Protein AF-A0A7V6B6T1-F1 (afdb_monomer)

Structure (mmCIF, N/CA/C/O backbone):
data_AF-A0A7V6B6T1-F1
#
_entry.id   AF-A0A7V6B6T1-F1
#
loop_
_atom_site.group_PDB
_atom_site.id
_atom_site.type_symbol
_atom_site.label_atom_id
_atom_site.label_alt_id
_atom_site.label_comp_id
_atom_site.label_asym_id
_atom_site.label_entity_id
_atom_site.label_seq_id
_atom_site.pdbx_PDB_ins_code
_atom_site.Cartn_x
_atom_site.Cartn_y
_atom_site.Cartn_z
_atom_site.occupancy
_atom_site.B_iso_or_equiv
_atom_site.auth_seq_id
_atom_site.auth_comp_id
_atom_site.auth_asym_id
_atom_site.auth_atom_id
_atom_site.pdbx_PDB_model_num
ATOM 1 N N . MET A 1 1 ? 20.341 -18.141 47.177 1.00 40.41 1 MET A N 1
ATOM 2 C CA . MET A 1 1 ? 20.328 -19.589 46.879 1.00 40.41 1 MET A CA 1
ATOM 3 C C . MET A 1 1 ? 20.295 -19.760 45.371 1.00 40.41 1 MET A C 1
ATOM 5 O O . MET A 1 1 ? 19.336 -19.346 44.741 1.00 40.41 1 MET A O 1
ATOM 9 N N . ARG A 1 2 ? 21.401 -20.246 44.800 1.00 36.94 2 ARG A N 1
ATOM 10 C CA . ARG A 1 2 ? 21.551 -20.579 43.378 1.00 36.94 2 ARG A CA 1
ATOM 11 C C . ARG A 1 2 ? 20.957 -21.963 43.136 1.00 36.94 2 ARG A C 1
ATOM 13 O O . ARG A 1 2 ? 21.298 -22.868 43.887 1.00 36.94 2 ARG A O 1
ATOM 20 N N . LEU A 1 3 ? 20.197 -22.139 42.060 1.00 38.44 3 LEU A N 1
ATOM 21 C CA . LEU A 1 3 ? 20.053 -23.432 41.391 1.00 38.44 3 LEU A CA 1
ATOM 22 C C . LEU A 1 3 ? 19.873 -23.190 39.891 1.00 38.44 3 LEU A C 1
ATOM 24 O O . LEU A 1 3 ? 18.810 -22.823 39.405 1.00 38.44 3 LEU A O 1
ATOM 28 N N . SER A 1 4 ? 21.001 -23.344 39.203 1.00 31.19 4 SER A N 1
ATOM 29 C CA . SER A 1 4 ? 21.141 -23.488 37.761 1.00 31.19 4 SER A CA 1
ATOM 30 C C . SER A 1 4 ? 20.677 -24.889 37.356 1.00 31.19 4 SER A C 1
ATOM 32 O O . SER A 1 4 ? 21.040 -25.865 38.018 1.00 31.19 4 SER A O 1
ATOM 34 N N . ARG A 1 5 ? 19.915 -25.003 36.264 1.00 45.47 5 ARG A N 1
ATOM 35 C CA . ARG A 1 5 ? 19.783 -26.249 35.502 1.00 45.47 5 ARG A CA 1
ATOM 36 C C . ARG A 1 5 ? 19.977 -25.966 34.019 1.00 45.47 5 ARG A C 1
ATOM 38 O O . ARG A 1 5 ? 19.075 -25.542 33.309 1.00 45.47 5 ARG A O 1
ATOM 45 N N . THR A 1 6 ? 21.209 -26.219 33.611 1.00 39.53 6 THR A N 1
ATOM 46 C CA . THR A 1 6 ? 21.694 -26.451 32.257 1.00 39.53 6 THR A CA 1
ATOM 47 C C . THR A 1 6 ? 20.977 -27.659 31.645 1.00 39.53 6 THR A C 1
ATOM 49 O O . THR A 1 6 ? 20.946 -28.722 32.262 1.00 39.53 6 THR A O 1
ATOM 52 N N . LEU A 1 7 ? 20.457 -27.528 30.425 1.00 41.94 7 LEU A N 1
ATOM 53 C CA . LEU A 1 7 ? 20.094 -28.661 29.571 1.00 41.94 7 LEU A CA 1
ATOM 54 C C . LEU A 1 7 ? 20.803 -28.482 28.227 1.00 41.94 7 LEU A C 1
ATOM 56 O O . LEU A 1 7 ? 20.433 -27.641 27.413 1.00 41.94 7 LEU A O 1
ATOM 60 N N . LEU A 1 8 ? 21.876 -29.258 28.061 1.00 33.22 8 LEU A N 1
ATOM 61 C CA . LEU A 1 8 ? 22.502 -29.561 26.780 1.00 33.22 8 LEU A CA 1
ATOM 62 C C . LEU A 1 8 ? 21.564 -30.484 25.993 1.00 33.22 8 LEU A C 1
ATOM 64 O O . LEU A 1 8 ? 21.202 -31.544 26.500 1.00 33.22 8 LEU A O 1
ATOM 68 N N . PHE A 1 9 ? 21.284 -30.150 24.736 1.00 35.66 9 PHE A N 1
ATOM 69 C CA . PHE A 1 9 ? 20.974 -31.145 23.713 1.00 35.66 9 PHE A CA 1
ATOM 70 C C . PHE A 1 9 ? 21.987 -30.997 22.584 1.00 35.66 9 PHE A C 1
ATOM 72 O O . PHE A 1 9 ? 22.117 -29.942 21.969 1.00 35.66 9 PHE A O 1
ATOM 79 N N . ALA A 1 10 ? 22.742 -32.070 22.379 1.00 36.09 10 ALA A N 1
ATOM 80 C CA . ALA A 1 10 ? 23.742 -32.219 21.344 1.00 36.09 10 ALA A CA 1
ATOM 81 C C . ALA A 1 10 ? 23.275 -33.282 20.341 1.00 36.09 10 ALA A C 1
ATOM 83 O O . ALA A 1 10 ? 22.732 -34.305 20.747 1.00 36.09 10 ALA A O 1
ATOM 84 N N . ASN A 1 11 ? 23.608 -33.029 19.072 1.00 34.44 11 ASN A N 1
ATOM 85 C CA . ASN A 1 11 ? 23.816 -33.977 17.973 1.00 34.44 11 ASN A CA 1
ATOM 86 C C . ASN A 1 11 ? 22.642 -34.856 17.521 1.00 34.44 11 ASN A C 1
ATOM 88 O O . ASN A 1 11 ? 22.337 -35.836 18.181 1.00 34.44 11 ASN A O 1
ATOM 92 N N . VAL A 1 12 ? 22.184 -34.646 16.278 1.00 37.19 12 VAL A N 1
ATOM 93 C CA . VAL A 1 12 ? 22.316 -35.665 15.216 1.00 37.19 12 VAL A CA 1
ATOM 94 C C . VAL A 1 12 ? 22.545 -34.952 13.878 1.00 37.19 12 VAL A C 1
ATOM 96 O O . VAL A 1 12 ? 21.658 -34.300 13.337 1.00 37.19 12 VAL A O 1
ATOM 99 N N . LEU A 1 13 ? 23.764 -35.085 13.362 1.00 34.19 13 LEU A N 1
ATOM 100 C CA . LEU A 1 13 ? 24.162 -34.758 11.997 1.00 34.19 13 LEU A CA 1
ATOM 101 C C . LEU A 1 13 ? 23.978 -36.037 11.165 1.00 34.19 13 LEU A C 1
ATOM 103 O O . LEU A 1 13 ? 24.596 -37.053 11.484 1.00 34.19 13 LEU A O 1
ATOM 107 N N . VAL A 1 14 ? 23.147 -36.010 10.122 1.00 40.97 14 VAL A N 1
ATOM 108 C CA . VAL A 1 14 ? 23.057 -37.105 9.142 1.00 40.97 14 VAL A CA 1
ATOM 109 C C . VAL A 1 14 ? 23.756 -36.655 7.866 1.00 40.97 14 VAL A C 1
ATOM 111 O O . VAL A 1 14 ? 23.199 -35.924 7.054 1.00 40.97 14 VAL A O 1
ATOM 114 N N . PHE A 1 15 ? 25.002 -37.101 7.712 1.00 32.38 15 PHE A N 1
ATOM 115 C CA . PHE A 1 15 ? 25.666 -37.213 6.419 1.00 32.38 15 PHE A CA 1
ATOM 116 C C . PHE A 1 15 ? 25.203 -38.514 5.758 1.00 32.38 15 PHE A C 1
ATOM 118 O O . PHE A 1 15 ? 25.403 -39.593 6.314 1.00 32.38 15 PHE A O 1
ATOM 125 N N . LEU A 1 16 ? 24.642 -38.420 4.554 1.00 37.88 16 LEU A N 1
ATOM 126 C CA . LEU A 1 16 ? 24.623 -39.526 3.602 1.00 37.88 16 LEU A CA 1
ATOM 127 C C . LEU A 1 16 ? 25.394 -39.085 2.362 1.00 37.88 16 LEU A C 1
ATOM 129 O O . LEU A 1 16 ? 24.917 -38.314 1.537 1.00 37.88 16 LEU A O 1
ATOM 133 N N . SER A 1 17 ? 26.625 -39.574 2.283 1.00 34.16 17 SER A N 1
ATOM 134 C CA . SER A 1 17 ? 27.434 -39.668 1.081 1.00 34.16 17 SER A CA 1
ATOM 135 C C . SER A 1 17 ? 27.112 -40.994 0.385 1.00 34.16 17 SER A C 1
ATOM 137 O O . SER A 1 17 ? 27.319 -42.064 0.955 1.00 34.16 17 SER A O 1
ATOM 139 N N . SER A 1 18 ? 26.645 -40.946 -0.864 1.00 31.88 18 SER A N 1
ATOM 140 C CA . SER A 1 18 ? 26.705 -42.095 -1.774 1.00 31.88 18 SER A CA 1
ATOM 141 C C . SER A 1 18 ? 27.642 -41.775 -2.933 1.00 31.88 18 SER A C 1
ATOM 143 O O . SER A 1 18 ? 27.443 -40.812 -3.671 1.00 31.88 18 SER A O 1
ATOM 145 N N . CYS A 1 19 ? 28.677 -42.602 -3.051 1.00 34.94 19 CYS A N 1
ATOM 146 C CA . CYS A 1 19 ? 29.635 -42.643 -4.145 1.00 34.94 19 CYS A CA 1
ATOM 147 C C . CYS A 1 19 ? 29.015 -43.198 -5.437 1.00 34.94 19 CYS A C 1
ATOM 149 O O . CYS A 1 19 ? 28.265 -44.168 -5.383 1.00 34.94 19 CYS A O 1
ATOM 151 N N . GLY A 1 20 ? 29.512 -42.706 -6.576 1.00 29.53 20 GLY A N 1
ATOM 152 C CA . GLY A 1 20 ? 30.098 -43.589 -7.591 1.00 29.53 20 GLY A CA 1
ATOM 153 C C . GLY A 1 20 ? 29.378 -43.716 -8.937 1.00 29.53 20 GLY A C 1
ATOM 154 O O . GLY A 1 20 ? 28.346 -44.368 -9.024 1.00 29.53 20 GLY A O 1
ATOM 155 N N . GLY A 1 21 ? 30.039 -43.225 -9.997 1.00 32.53 21 GLY A N 1
ATOM 156 C CA . GLY A 1 21 ? 30.028 -43.877 -11.317 1.00 32.53 21 GLY A CA 1
ATOM 157 C C . GLY A 1 21 ? 29.697 -43.006 -12.537 1.00 32.53 21 GLY A C 1
ATOM 158 O O . GLY A 1 21 ? 28.584 -43.077 -13.043 1.00 32.53 21 GLY A O 1
ATOM 159 N N . GLY A 1 22 ? 30.674 -42.256 -13.070 1.00 32.59 22 GLY A N 1
ATOM 160 C CA . GLY A 1 22 ? 30.760 -41.992 -14.526 1.00 32.59 22 GLY A CA 1
ATOM 161 C C . GLY A 1 22 ? 31.270 -43.256 -15.238 1.00 32.59 22 GLY A C 1
ATOM 162 O O . GLY A 1 22 ? 31.820 -44.129 -14.570 1.00 32.59 22 GLY A O 1
ATOM 163 N N . THR A 1 23 ? 31.145 -43.500 -16.543 1.00 36.69 23 THR A N 1
ATOM 164 C CA . THR A 1 23 ? 30.895 -42.741 -17.797 1.00 36.69 23 THR A CA 1
ATOM 165 C C . THR A 1 23 ? 30.686 -43.839 -18.887 1.00 36.69 23 THR A C 1
ATOM 167 O O . THR A 1 23 ? 30.769 -45.019 -18.545 1.00 36.69 23 THR A O 1
ATOM 170 N N . PRO A 1 24 ? 30.619 -43.587 -20.211 1.00 44.00 24 PRO A N 1
ATOM 171 C CA . PRO A 1 24 ? 30.013 -42.520 -21.009 1.00 44.00 24 PRO A CA 1
ATOM 172 C C . PRO A 1 24 ? 29.012 -43.103 -22.045 1.00 44.00 24 PRO A C 1
ATOM 174 O O . PRO A 1 24 ? 29.191 -44.204 -22.557 1.00 44.00 24 PRO A O 1
ATOM 177 N N . GLY A 1 25 ? 27.978 -42.351 -22.420 1.00 34.84 25 GLY A N 1
ATOM 178 C CA . GLY A 1 25 ? 27.032 -42.760 -23.464 1.00 34.84 25 GLY A CA 1
ATOM 179 C C . GLY A 1 25 ? 26.668 -41.573 -24.334 1.00 34.84 25 GLY A C 1
ATOM 180 O O . GLY A 1 25 ? 25.781 -40.802 -23.989 1.00 34.84 25 GLY A O 1
ATOM 181 N N . GLN A 1 26 ? 27.411 -41.406 -25.424 1.00 38.94 26 GLN A N 1
ATOM 182 C CA . GLN A 1 26 ? 27.117 -40.459 -26.489 1.00 38.94 26 GLN A CA 1
ATOM 183 C C . GLN A 1 26 ? 25.723 -40.729 -27.066 1.00 38.94 26 GLN A C 1
ATOM 185 O O . GLN A 1 26 ? 25.445 -41.829 -27.530 1.00 38.94 26 GLN A O 1
ATOM 190 N N . SER A 1 27 ? 24.889 -39.699 -27.127 1.00 36.81 27 SER A N 1
ATOM 191 C CA . SER A 1 27 ? 23.846 -39.586 -28.144 1.00 36.81 27 SER A CA 1
ATOM 192 C C . SER A 1 27 ? 24.164 -38.346 -28.970 1.00 36.81 27 SER A C 1
ATOM 194 O O . SER A 1 27 ? 23.606 -37.269 -28.766 1.00 36.81 27 SER A O 1
ATOM 196 N N . VAL A 1 28 ? 25.151 -38.505 -29.851 1.0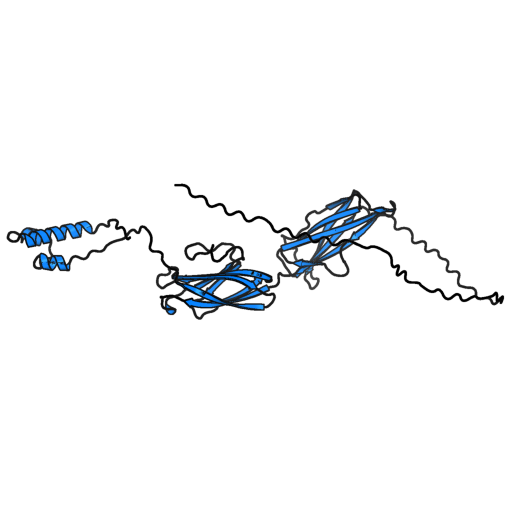0 40.19 28 VAL A N 1
ATOM 197 C CA . VAL A 1 28 ? 25.295 -37.658 -31.033 1.00 40.19 28 VAL A CA 1
ATOM 198 C C . VAL A 1 28 ? 24.116 -38.018 -31.933 1.00 40.19 28 VAL A C 1
ATOM 200 O O . VAL A 1 28 ? 23.898 -39.192 -32.223 1.00 40.19 28 VAL A O 1
ATOM 203 N N . LEU A 1 29 ? 23.322 -37.021 -32.312 1.00 36.84 29 LEU A N 1
ATOM 204 C CA . LEU A 1 29 ? 22.366 -37.143 -33.407 1.00 36.84 29 LEU A CA 1
ATOM 205 C C . LEU A 1 29 ? 23.158 -37.466 -34.677 1.00 36.84 29 LEU A C 1
ATOM 207 O O . LEU A 1 29 ? 23.847 -36.607 -35.222 1.00 36.84 29 LEU A O 1
ATOM 211 N N . ASP A 1 30 ? 23.089 -38.728 -35.086 1.00 33.56 30 ASP A N 1
ATOM 212 C CA . ASP A 1 30 ? 23.651 -39.247 -36.325 1.00 33.56 30 ASP A CA 1
ATOM 213 C C . ASP A 1 30 ? 22.739 -38.809 -37.479 1.00 33.56 30 ASP A C 1
ATOM 215 O O . ASP A 1 30 ? 21.669 -39.376 -37.712 1.00 33.56 30 ASP A O 1
ATOM 219 N N . ILE A 1 31 ? 23.108 -37.714 -38.146 1.00 44.03 31 ILE A N 1
ATOM 220 C CA . ILE A 1 31 ? 22.491 -37.329 -39.414 1.00 44.03 31 ILE A CA 1
ATOM 221 C C . ILE A 1 31 ? 23.136 -38.210 -40.479 1.00 44.03 31 ILE A C 1
ATOM 223 O O . ILE A 1 31 ? 24.228 -37.928 -40.971 1.00 44.03 31 ILE A O 1
ATOM 227 N N . VAL A 1 32 ? 22.433 -39.284 -40.821 1.00 38.78 32 VAL A N 1
ATOM 228 C CA . VAL A 1 32 ? 22.729 -40.127 -41.977 1.00 38.78 32 VAL A CA 1
ATOM 229 C C . VAL A 1 32 ? 22.559 -39.277 -43.237 1.00 38.78 32 VAL A C 1
ATOM 231 O O . VAL A 1 32 ? 21.438 -38.997 -43.661 1.00 38.78 32 VAL A O 1
ATOM 234 N N . TYR A 1 33 ? 23.670 -38.857 -43.837 1.00 41.28 33 TYR A N 1
ATOM 235 C CA . TYR A 1 33 ? 23.674 -38.419 -45.228 1.00 41.28 33 TYR A CA 1
ATOM 236 C C . TYR A 1 33 ? 23.611 -39.669 -46.105 1.00 41.28 33 TYR A C 1
ATOM 238 O O . TYR A 1 33 ? 24.494 -40.524 -46.042 1.00 41.28 33 TYR A O 1
ATOM 246 N N . GLY A 1 34 ? 22.533 -39.793 -46.879 1.00 37.22 34 GLY A N 1
ATOM 247 C CA . GLY A 1 34 ? 22.423 -40.800 -47.927 1.00 37.22 34 GLY A CA 1
ATOM 248 C C . GLY A 1 34 ? 23.520 -40.579 -48.963 1.00 37.22 34 GLY A C 1
ATOM 249 O O . GLY A 1 34 ? 23.631 -39.498 -49.538 1.00 37.22 34 GLY A O 1
ATOM 250 N N . ASP A 1 35 ? 24.343 -41.603 -49.145 1.00 41.00 35 ASP A N 1
ATOM 251 C CA . ASP A 1 35 ? 25.412 -41.664 -50.132 1.00 41.00 35 ASP A CA 1
ATOM 252 C C . ASP A 1 35 ? 24.792 -41.975 -51.504 1.00 41.00 35 ASP A C 1
ATOM 254 O O . ASP A 1 35 ? 24.731 -43.126 -51.937 1.00 41.00 35 ASP A O 1
ATOM 258 N N . ASP A 1 36 ? 24.254 -40.947 -52.166 1.00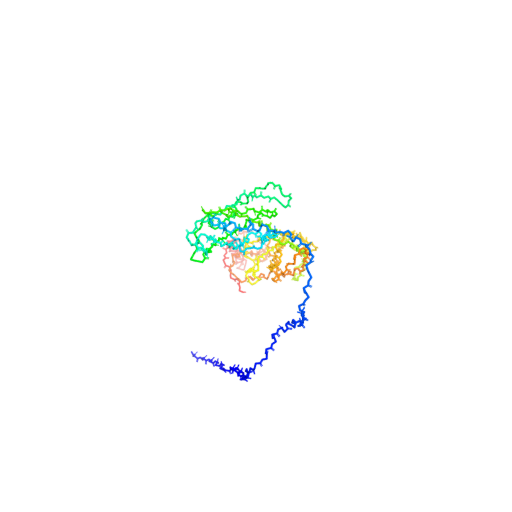 40.97 36 ASP A N 1
ATOM 259 C CA . ASP A 1 36 ? 23.839 -41.041 -53.566 1.00 40.97 36 ASP A CA 1
ATOM 260 C C . ASP A 1 36 ? 25.054 -40.785 -54.461 1.00 40.97 36 ASP A C 1
ATOM 262 O O . ASP A 1 36 ? 25.367 -39.670 -54.886 1.00 40.97 36 ASP A O 1
ATOM 266 N N . SER A 1 37 ? 25.749 -41.879 -54.757 1.00 39.28 37 SER A N 1
ATOM 267 C CA . SER A 1 37 ? 26.773 -41.961 -55.786 1.00 39.28 37 SER A CA 1
ATOM 268 C C . SER A 1 37 ? 26.180 -41.643 -57.169 1.00 39.28 37 SER A C 1
ATOM 270 O O . SER A 1 37 ? 25.591 -42.512 -57.816 1.00 39.28 37 SER A O 1
ATOM 272 N N . MET A 1 38 ? 26.369 -40.419 -57.667 1.00 42.16 38 MET A N 1
ATOM 273 C CA . MET A 1 38 ? 26.200 -40.110 -59.091 1.00 42.16 38 MET A CA 1
ATOM 274 C C . MET A 1 38 ? 27.529 -40.301 -59.828 1.00 42.16 38 MET A C 1
ATOM 276 O O . MET A 1 38 ? 28.488 -39.554 -59.641 1.00 42.16 38 MET A O 1
ATOM 280 N N . GLY A 1 39 ? 27.574 -41.329 -60.678 1.00 41.00 39 GLY A N 1
ATOM 281 C CA . GLY A 1 39 ? 28.587 -41.474 -61.724 1.00 41.00 39 GLY A CA 1
ATOM 282 C C . GLY A 1 39 ? 28.464 -40.382 -62.802 1.00 41.00 39 GLY A C 1
ATOM 283 O O . GLY A 1 39 ? 27.456 -39.677 -62.861 1.00 41.00 39 GLY A O 1
ATOM 284 N N . PRO A 1 40 ? 29.485 -40.216 -63.661 1.00 45.62 40 PRO A N 1
ATOM 285 C CA . PRO A 1 40 ? 29.620 -39.041 -64.510 1.00 45.62 40 PRO A CA 1
ATOM 286 C C . PRO A 1 40 ? 28.696 -39.142 -65.727 1.00 45.62 40 PRO A C 1
ATOM 288 O O . PRO A 1 40 ? 28.977 -39.882 -66.668 1.00 45.62 40 PRO A O 1
ATOM 291 N N . ALA A 1 41 ? 27.610 -38.372 -65.722 1.00 43.56 41 ALA A N 1
ATOM 292 C CA . ALA A 1 41 ? 26.833 -38.084 -66.919 1.00 43.56 41 ALA A CA 1
ATOM 293 C C . ALA A 1 41 ? 27.257 -36.711 -67.451 1.00 43.56 41 ALA A C 1
ATOM 295 O O . ALA A 1 41 ? 26.889 -35.663 -66.927 1.00 43.56 41 ALA A O 1
ATOM 296 N N . THR A 1 42 ? 28.099 -36.738 -68.478 1.00 49.22 42 THR A N 1
ATOM 297 C CA . THR A 1 42 ? 28.272 -35.630 -69.409 1.00 49.22 42 THR A CA 1
ATOM 298 C C . THR A 1 42 ? 26.984 -35.472 -70.202 1.00 49.22 42 THR A C 1
ATOM 300 O O . THR A 1 42 ? 26.685 -36.357 -70.995 1.00 49.22 42 THR A O 1
ATOM 303 N N . ASP A 1 43 ? 26.280 -34.357 -70.040 1.00 41.94 43 ASP A N 1
ATOM 304 C CA . ASP A 1 43 ? 25.477 -33.797 -71.121 1.00 41.94 43 ASP A CA 1
ATOM 305 C C . ASP A 1 43 ? 25.484 -32.269 -71.033 1.00 41.94 43 ASP A C 1
ATOM 307 O O . ASP A 1 43 ? 25.108 -31.648 -70.038 1.00 41.94 43 ASP A O 1
ATOM 311 N N . ASN A 1 44 ? 26.034 -31.694 -72.100 1.00 51.50 44 ASN A N 1
ATOM 312 C CA . ASN A 1 44 ? 25.972 -30.290 -72.455 1.00 51.50 44 ASN A CA 1
ATOM 313 C C . ASN A 1 44 ? 24.530 -29.978 -72.839 1.00 51.50 44 ASN A C 1
ATOM 315 O O . ASN A 1 44 ? 24.156 -30.273 -73.965 1.00 51.50 44 ASN A O 1
ATOM 319 N N . ASP A 1 45 ? 23.785 -29.311 -71.968 1.00 40.47 45 ASP A N 1
ATOM 320 C CA . ASP A 1 45 ? 22.641 -28.507 -72.382 1.00 40.47 45 ASP A CA 1
ATOM 321 C C . ASP A 1 45 ? 22.611 -27.227 -71.548 1.00 40.47 45 ASP A C 1
ATOM 323 O O . ASP A 1 45 ? 22.612 -27.238 -70.316 1.00 40.47 45 ASP A O 1
ATOM 327 N N . GLY A 1 46 ? 22.684 -26.101 -72.256 1.00 49.47 46 GLY A N 1
ATOM 328 C CA . GLY A 1 46 ? 22.809 -24.772 -71.685 1.00 49.47 46 GLY A CA 1
ATOM 329 C C . GLY A 1 46 ? 21.608 -24.403 -70.826 1.00 49.47 46 GLY A C 1
ATOM 330 O O . GLY A 1 46 ? 20.551 -24.047 -71.338 1.00 49.47 46 GLY A O 1
ATOM 331 N N . PHE A 1 47 ? 21.821 -24.403 -69.515 1.00 38.34 47 PHE A N 1
ATOM 332 C CA . PHE A 1 47 ? 21.048 -23.607 -68.577 1.00 38.34 47 PHE A CA 1
ATOM 333 C C . PHE A 1 47 ? 22.012 -22.608 -67.943 1.00 38.34 47 PHE A C 1
ATOM 335 O O . PHE A 1 47 ? 22.816 -22.936 -67.070 1.00 38.34 47 PHE A O 1
ATOM 342 N N . GLU A 1 48 ? 21.988 -21.384 -68.462 1.00 39.75 48 GLU A N 1
ATOM 343 C CA . GLU A 1 48 ? 22.673 -20.252 -67.858 1.00 39.75 48 GLU A CA 1
ATOM 344 C C . GLU A 1 48 ? 21.979 -19.976 -66.521 1.00 39.75 48 GLU A C 1
ATOM 346 O O . GLU A 1 48 ? 20.915 -19.361 -66.457 1.00 39.75 48 GLU A O 1
ATOM 351 N N . PHE A 1 49 ? 22.542 -20.518 -65.437 1.00 38.19 49 PHE A N 1
ATOM 352 C CA . PHE A 1 49 ? 22.167 -20.103 -64.094 1.00 38.19 49 PHE A CA 1
ATOM 353 C C . PHE A 1 49 ? 22.322 -18.582 -64.033 1.00 38.19 49 PHE A C 1
ATOM 355 O O . PHE A 1 49 ? 23.384 -18.086 -64.431 1.00 38.19 49 PHE A O 1
ATOM 362 N N . PRO A 1 50 ? 21.324 -17.826 -63.541 1.00 41.16 50 PRO A N 1
ATOM 363 C CA . PRO A 1 50 ? 21.556 -16.427 -63.256 1.00 41.16 50 PRO A CA 1
ATOM 364 C C . PRO A 1 50 ? 22.728 -16.383 -62.279 1.00 41.16 50 PRO A C 1
ATOM 366 O O . PRO A 1 50 ? 22.644 -16.893 -61.159 1.00 41.16 50 PRO A O 1
ATOM 369 N N . ARG A 1 51 ? 23.854 -15.824 -62.728 1.00 38.75 51 ARG A N 1
ATOM 370 C CA . ARG A 1 51 ? 24.890 -15.365 -61.816 1.00 38.75 51 ARG A CA 1
ATOM 371 C C . ARG A 1 51 ? 24.198 -14.333 -60.945 1.00 38.75 51 ARG A C 1
ATOM 373 O O . ARG A 1 51 ? 23.942 -13.218 -61.387 1.00 38.75 51 ARG A O 1
ATOM 380 N N . PHE A 1 52 ? 23.831 -14.733 -59.734 1.00 38.38 52 PHE A N 1
ATOM 381 C CA . PHE A 1 52 ? 23.620 -13.768 -58.680 1.00 38.38 52 PHE A CA 1
ATOM 382 C C . PHE A 1 52 ? 24.970 -13.084 -58.506 1.00 38.38 52 PHE A C 1
ATOM 384 O O . PHE A 1 52 ? 25.903 -13.667 -57.956 1.00 38.38 52 PHE A O 1
ATOM 391 N N . ASP A 1 53 ? 25.085 -11.877 -59.054 1.00 40.53 53 ASP A N 1
ATOM 392 C CA . ASP A 1 53 ? 26.049 -10.897 -58.588 1.00 40.53 53 ASP A CA 1
ATOM 393 C C . ASP A 1 53 ? 25.780 -10.715 -57.089 1.00 40.53 53 ASP A C 1
ATOM 395 O O . ASP A 1 53 ? 24.961 -9.898 -56.676 1.00 40.53 53 ASP A O 1
ATOM 399 N N . THR A 1 54 ? 26.422 -11.522 -56.244 1.00 47.38 54 THR A N 1
ATOM 400 C CA . THR A 1 54 ? 26.515 -11.245 -54.813 1.00 47.38 54 THR A CA 1
ATOM 401 C C . THR A 1 54 ? 27.455 -10.063 -54.643 1.00 47.38 54 THR A C 1
ATOM 403 O O . THR A 1 54 ? 28.635 -10.215 -54.334 1.00 47.38 54 THR A O 1
ATOM 406 N N . ALA A 1 55 ? 26.911 -8.874 -54.874 1.00 50.00 55 ALA A N 1
ATOM 407 C CA . ALA A 1 55 ? 27.429 -7.616 -54.374 1.00 50.00 55 ALA A CA 1
ATOM 408 C C . ALA A 1 55 ? 26.547 -7.138 -53.214 1.00 50.00 55 ALA A C 1
ATOM 410 O O . ALA A 1 55 ? 26.108 -6.001 -53.203 1.00 50.00 55 ALA A O 1
ATOM 411 N N . ASP A 1 56 ? 26.314 -8.009 -52.235 1.00 46.28 56 ASP A N 1
ATOM 412 C CA . ASP A 1 56 ? 25.853 -7.611 -50.905 1.00 46.28 56 ASP A CA 1
ATOM 413 C C . ASP A 1 56 ? 26.825 -8.211 -49.888 1.00 46.28 56 ASP A C 1
ATOM 415 O O . ASP A 1 56 ? 26.505 -9.113 -49.118 1.00 46.28 56 ASP A O 1
ATOM 419 N N . ASN A 1 57 ? 28.066 -7.714 -49.895 1.00 46.22 57 ASN A N 1
ATOM 420 C CA . ASN A 1 57 ? 28.795 -7.655 -48.635 1.00 46.22 57 ASN A CA 1
ATOM 421 C C . ASN A 1 57 ? 27.966 -6.717 -47.750 1.00 46.22 57 ASN A C 1
ATOM 423 O O . ASN A 1 57 ? 27.892 -5.533 -48.097 1.00 46.22 57 ASN A O 1
ATOM 427 N N . PRO A 1 58 ? 27.327 -7.181 -46.656 1.00 52.53 58 PRO A N 1
ATOM 428 C CA . PRO A 1 58 ? 26.726 -6.252 -45.718 1.00 52.53 58 PRO A CA 1
ATOM 429 C C . PRO A 1 58 ? 27.853 -5.327 -45.276 1.00 52.53 58 PRO A C 1
ATOM 431 O O . PRO A 1 58 ? 28.846 -5.779 -44.703 1.00 52.53 58 PRO A O 1
ATOM 434 N N . VAL A 1 59 ? 27.750 -4.046 -45.636 1.00 54.91 59 VAL A N 1
ATOM 435 C CA . VAL A 1 59 ? 28.679 -3.026 -45.156 1.00 54.91 59 VAL A CA 1
ATOM 436 C C . VAL A 1 59 ? 28.702 -3.193 -43.638 1.00 54.91 59 VAL A C 1
ATOM 438 O O . VAL A 1 59 ? 27.628 -3.093 -43.035 1.00 54.91 59 VAL A O 1
ATOM 441 N N . PRO A 1 60 ? 29.854 -3.524 -43.019 1.00 57.91 60 PRO A N 1
ATOM 442 C CA . PRO A 1 60 ? 29.895 -3.711 -41.581 1.00 57.91 60 PRO A CA 1
ATOM 443 C C . PRO A 1 60 ? 29.352 -2.426 -40.958 1.00 57.91 60 PRO A C 1
ATOM 445 O O . PRO A 1 60 ? 29.791 -1.341 -41.361 1.00 57.91 60 PRO A O 1
ATOM 448 N N . PRO A 1 61 ? 28.344 -2.514 -40.072 1.00 62.62 61 PRO A N 1
ATOM 449 C CA . PRO A 1 61 ? 27.746 -1.328 -39.488 1.00 62.62 61 PRO A CA 1
ATOM 450 C C . PRO A 1 61 ? 28.864 -0.489 -38.871 1.00 62.62 61 PRO A C 1
ATOM 452 O O . PRO A 1 61 ? 29.610 -0.955 -38.019 1.00 62.62 61 PRO A O 1
ATOM 455 N N . VAL A 1 62 ? 29.040 0.733 -39.365 1.00 67.12 62 VAL A N 1
ATOM 456 C CA . VAL A 1 62 ? 30.066 1.640 -38.851 1.00 67.12 62 VAL A CA 1
ATOM 457 C C . VAL A 1 62 ? 29.494 2.319 -37.609 1.00 67.12 62 VAL A C 1
ATOM 459 O O . VAL A 1 62 ? 28.427 2.928 -37.682 1.00 67.12 62 VAL A O 1
ATOM 462 N N . GLY A 1 63 ? 30.197 2.222 -36.478 1.00 83.81 63 GLY A N 1
ATOM 463 C CA . GLY A 1 63 ? 29.814 2.843 -35.206 1.00 83.81 63 GLY A CA 1
ATOM 464 C C . GLY A 1 63 ? 29.519 1.826 -34.104 1.00 83.81 63 GLY A C 1
ATOM 465 O O . GLY A 1 63 ? 30.038 0.710 -34.128 1.00 83.81 63 GLY A O 1
ATOM 466 N N . CYS A 1 64 ? 28.689 2.224 -33.137 1.00 90.56 64 CYS A N 1
ATOM 467 C CA . CYS A 1 64 ? 28.260 1.354 -32.047 1.00 90.56 64 CYS A CA 1
ATOM 468 C C . CYS A 1 64 ? 26.743 1.108 -32.061 1.00 90.56 64 CYS A C 1
ATOM 470 O O . CYS A 1 64 ? 25.956 1.958 -32.491 1.00 90.56 64 CYS A O 1
ATOM 472 N N . GLU A 1 65 ? 26.324 -0.050 -31.560 1.00 94.38 65 GLU A N 1
ATOM 473 C CA . GLU A 1 65 ? 24.921 -0.391 -31.329 1.00 94.38 65 GLU A CA 1
ATOM 474 C C . GLU A 1 65 ? 24.661 -0.627 -29.843 1.00 94.38 65 GLU A C 1
ATOM 476 O O . GLU A 1 65 ? 25.413 -1.325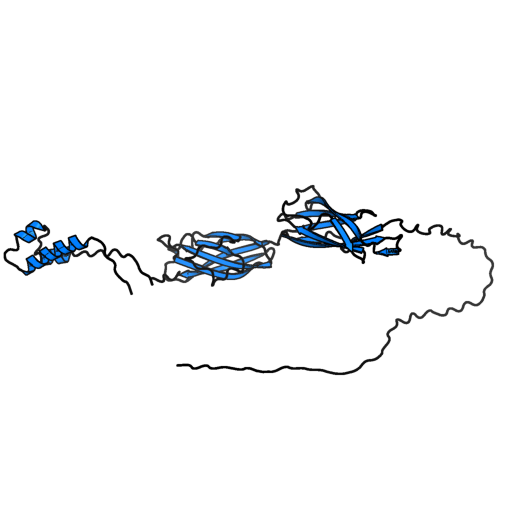 -29.167 1.00 94.38 65 GLU A O 1
ATOM 481 N N . LEU A 1 66 ? 23.561 -0.058 -29.348 1.00 95.75 66 LEU A N 1
ATOM 482 C CA . LEU A 1 66 ? 23.014 -0.373 -28.037 1.00 95.75 66 LEU A CA 1
ATOM 483 C C . LEU A 1 66 ? 21.964 -1.478 -28.176 1.00 95.75 66 LEU A C 1
ATOM 485 O O . LEU A 1 66 ? 21.024 -1.362 -28.960 1.00 95.75 66 LEU A O 1
ATOM 489 N N . ILE A 1 67 ? 22.112 -2.531 -27.385 1.00 95.75 67 ILE A N 1
ATOM 490 C CA . ILE A 1 67 ? 21.221 -3.684 -27.298 1.00 95.75 67 ILE A CA 1
ATOM 491 C C . ILE A 1 67 ? 20.577 -3.657 -25.914 1.00 95.75 67 ILE A C 1
ATOM 493 O O . ILE A 1 67 ? 21.274 -3.676 -24.900 1.00 95.75 67 ILE A O 1
ATOM 497 N N . LEU A 1 68 ? 19.248 -3.606 -25.856 1.00 96.44 68 LEU A N 1
ATOM 498 C CA . LEU A 1 68 ? 18.521 -3.740 -24.595 1.00 96.44 68 LEU A CA 1
ATOM 499 C C . LEU A 1 68 ? 18.544 -5.209 -24.164 1.00 96.44 68 LEU A C 1
ATOM 501 O O . LEU A 1 68 ? 18.265 -6.092 -24.969 1.00 96.44 68 LEU A O 1
ATOM 505 N N . LEU A 1 69 ? 18.865 -5.470 -22.897 1.00 96.44 69 LEU A N 1
ATOM 506 C CA . LEU A 1 69 ? 18.869 -6.824 -22.322 1.00 96.44 69 LEU A CA 1
ATOM 507 C C . LEU A 1 69 ? 17.514 -7.175 -21.692 1.00 96.44 69 LEU A C 1
ATOM 509 O O . LEU A 1 69 ? 17.434 -7.940 -20.736 1.00 96.44 69 LEU A O 1
ATOM 513 N N . HIS A 1 70 ? 16.459 -6.575 -22.234 1.00 93.75 70 HIS A N 1
ATOM 514 C CA . HIS A 1 70 ? 15.066 -6.760 -21.857 1.00 93.75 70 HIS A CA 1
ATOM 515 C C . HIS A 1 70 ? 14.293 -7.239 -23.076 1.00 93.75 70 HIS A C 1
ATOM 517 O O . HIS A 1 70 ? 14.644 -6.894 -24.206 1.00 93.75 70 HIS A O 1
ATOM 523 N N . ASP A 1 71 ? 13.232 -8.005 -22.849 1.00 90.75 71 ASP A N 1
ATOM 524 C CA . ASP A 1 71 ? 12.290 -8.321 -23.915 1.00 90.75 71 ASP A CA 1
ATOM 525 C C . ASP A 1 71 ? 11.532 -7.046 -24.304 1.00 90.75 71 ASP A C 1
ATOM 527 O O . ASP A 1 71 ? 10.816 -6.462 -23.493 1.00 90.75 71 ASP A O 1
ATOM 531 N N . THR A 1 72 ? 11.733 -6.586 -25.537 1.00 90.50 72 THR A N 1
ATOM 532 C CA . THR A 1 72 ? 11.077 -5.395 -26.090 1.00 90.50 72 THR A CA 1
ATOM 533 C C . THR A 1 72 ? 9.850 -5.735 -26.934 1.00 90.50 72 THR A C 1
ATOM 535 O O . THR A 1 72 ? 9.224 -4.827 -27.483 1.00 90.50 72 THR A O 1
ATOM 538 N N . SER A 1 73 ? 9.488 -7.020 -27.054 1.00 90.81 73 SER A N 1
ATOM 539 C CA . SER A 1 73 ? 8.300 -7.454 -27.799 1.00 90.81 73 SER A CA 1
ATOM 540 C C . SER A 1 73 ? 6.993 -7.040 -27.117 1.00 90.81 73 SER A C 1
ATOM 542 O O . SER A 1 73 ? 5.977 -6.854 -27.790 1.00 90.81 73 SER A O 1
ATOM 544 N N . ALA A 1 74 ? 7.031 -6.833 -25.799 1.00 90.50 74 ALA A N 1
ATOM 545 C CA . ALA A 1 74 ? 5.939 -6.306 -24.998 1.00 90.50 74 ALA A CA 1
ATOM 546 C C . ALA A 1 74 ? 6.463 -5.290 -23.968 1.00 90.50 74 ALA A C 1
ATOM 548 O O . ALA A 1 74 ? 7.619 -5.371 -23.551 1.00 90.50 74 ALA A O 1
ATOM 549 N N . PRO A 1 75 ? 5.632 -4.330 -23.527 1.00 92.62 75 PRO A N 1
ATOM 550 C CA . PRO A 1 75 ? 5.993 -3.458 -22.418 1.00 92.62 75 PRO A CA 1
ATOM 551 C C . PRO A 1 75 ? 6.235 -4.247 -21.124 1.00 92.62 75 PRO A C 1
ATOM 553 O O . PRO A 1 75 ? 5.506 -5.190 -20.815 1.00 92.62 75 PRO A O 1
ATOM 556 N N . LEU A 1 76 ? 7.219 -3.823 -20.333 1.00 94.62 76 LEU A N 1
ATOM 557 C CA . LEU A 1 76 ? 7.496 -4.413 -19.025 1.00 94.62 76 LEU A CA 1
ATOM 558 C C . LEU A 1 76 ? 6.433 -3.975 -18.014 1.00 94.62 76 LEU A C 1
ATOM 560 O O . LEU A 1 76 ? 6.100 -2.796 -17.943 1.00 94.62 76 LEU A O 1
ATOM 564 N N . SER A 1 77 ? 5.914 -4.899 -17.209 1.00 92.81 77 SER A N 1
ATOM 565 C CA . SER A 1 77 ? 4.920 -4.581 -16.178 1.00 92.81 77 SER A CA 1
ATOM 566 C C . SER A 1 77 ? 5.595 -4.268 -14.845 1.00 92.81 77 SER A C 1
ATOM 568 O O . SER A 1 77 ? 6.431 -5.038 -14.376 1.00 92.81 77 SER A O 1
ATOM 570 N N . LEU A 1 78 ? 5.180 -3.178 -14.204 1.00 94.06 78 LEU A N 1
ATOM 571 C CA . LEU A 1 78 ? 5.640 -2.750 -12.886 1.00 94.06 78 LEU A CA 1
ATOM 572 C C . LEU A 1 78 ? 4.442 -2.315 -12.032 1.00 94.06 78 LEU A C 1
ATOM 574 O O . LEU A 1 78 ? 3.498 -1.734 -12.551 1.00 94.06 78 LEU A O 1
ATOM 578 N N . GLN A 1 79 ? 4.443 -2.590 -10.730 1.00 90.62 79 GLN A N 1
ATOM 579 C CA . GLN A 1 79 ? 3.388 -2.103 -9.832 1.00 90.62 79 GLN A CA 1
ATOM 580 C C . GLN A 1 79 ? 3.709 -0.692 -9.329 1.00 90.62 79 GLN A C 1
ATOM 582 O O . GLN A 1 79 ? 4.878 -0.316 -9.237 1.00 90.62 79 GLN A O 1
ATOM 587 N N . VAL A 1 80 ? 2.677 0.083 -8.979 1.00 91.31 80 VAL A N 1
ATOM 588 C CA . VAL A 1 80 ? 2.852 1.377 -8.292 1.00 91.31 80 VAL A CA 1
ATOM 589 C C . VAL A 1 80 ? 3.763 1.235 -7.066 1.00 91.31 80 VAL A C 1
ATOM 591 O O . VAL A 1 80 ? 3.659 0.266 -6.315 1.00 91.31 80 VAL A O 1
ATOM 594 N N . GLY A 1 81 ? 4.685 2.182 -6.890 1.00 87.19 81 GLY A N 1
ATOM 595 C CA . GLY A 1 81 ? 5.703 2.178 -5.833 1.00 87.19 81 GLY A CA 1
ATOM 596 C C . GLY A 1 81 ? 6.823 1.140 -5.986 1.00 87.19 81 GLY A C 1
ATOM 597 O O . GLY A 1 81 ? 7.753 1.141 -5.182 1.00 87.19 81 GLY A O 1
ATOM 598 N N . GLY A 1 82 ? 6.753 0.256 -6.986 1.00 90.75 82 GLY A N 1
ATOM 599 C CA . GLY A 1 82 ? 7.803 -0.716 -7.283 1.00 90.75 82 GLY A CA 1
ATOM 600 C C . GLY A 1 82 ? 8.953 -0.125 -8.096 1.00 90.75 82 GLY A C 1
ATOM 601 O O . GLY A 1 82 ? 8.900 1.008 -8.575 1.00 90.75 82 GLY A O 1
ATOM 602 N N . ASP A 1 83 ? 9.986 -0.929 -8.315 1.00 95.88 83 ASP A N 1
ATOM 603 C CA . ASP A 1 83 ? 11.127 -0.571 -9.150 1.00 95.88 83 ASP A CA 1
ATOM 604 C C . ASP A 1 83 ? 11.571 -1.725 -10.063 1.00 95.88 83 ASP A C 1
ATOM 606 O O . ASP A 1 83 ? 11.266 -2.894 -9.821 1.00 95.88 83 ASP A O 1
ATOM 610 N N . ILE A 1 84 ? 12.278 -1.395 -11.145 1.00 96.69 84 ILE A N 1
ATOM 611 C CA . ILE A 1 84 ? 12.818 -2.377 -12.091 1.00 96.69 84 ILE A CA 1
ATOM 612 C C . ILE A 1 84 ? 14.222 -1.991 -12.549 1.00 96.69 84 ILE A C 1
ATOM 614 O O . ILE A 1 84 ? 14.506 -0.832 -12.864 1.00 96.69 84 ILE A O 1
ATOM 618 N N . ALA A 1 85 ? 15.112 -2.983 -12.599 1.00 97.19 85 ALA A N 1
ATOM 619 C CA . ALA A 1 85 ? 16.469 -2.810 -13.091 1.00 97.19 85 ALA A CA 1
ATOM 620 C C . ALA A 1 85 ? 16.495 -2.781 -14.626 1.00 97.19 85 ALA A C 1
ATOM 622 O O . ALA A 1 85 ? 15.940 -3.642 -15.307 1.00 97.19 85 ALA A O 1
ATOM 623 N N . LEU A 1 86 ? 17.174 -1.784 -15.175 1.00 97.44 86 LEU A N 1
ATOM 624 C CA . LEU A 1 86 ? 17.333 -1.532 -16.596 1.00 97.44 86 LEU A CA 1
ATOM 625 C C . LEU A 1 86 ? 18.743 -1.927 -17.025 1.00 97.44 86 LEU A C 1
ATOM 627 O O . LEU A 1 86 ? 19.724 -1.487 -16.430 1.00 97.44 86 LEU A O 1
ATOM 631 N N . HIS A 1 87 ? 18.839 -2.746 -18.069 1.00 96.69 87 HIS A N 1
ATOM 632 C CA . HIS A 1 87 ? 20.091 -3.340 -18.519 1.00 96.69 87 HIS A CA 1
ATOM 633 C C . HIS A 1 87 ? 20.235 -3.147 -20.025 1.00 96.69 87 HIS A C 1
ATOM 635 O O . HIS A 1 87 ? 19.323 -3.469 -20.791 1.00 96.69 87 HIS A O 1
ATOM 641 N N . ALA A 1 88 ? 21.389 -2.645 -20.450 1.00 97.50 88 ALA A N 1
ATOM 642 C CA . ALA A 1 88 ? 21.736 -2.536 -21.858 1.00 97.50 88 ALA A CA 1
ATOM 643 C C . ALA A 1 88 ? 23.211 -2.881 -22.072 1.00 97.50 88 ALA A C 1
ATOM 645 O O . ALA A 1 88 ? 24.030 -2.754 -21.163 1.00 97.50 88 ALA A O 1
ATOM 646 N N . LYS A 1 89 ? 23.541 -3.310 -23.287 1.00 97.62 89 LYS A N 1
ATOM 647 C CA . LYS A 1 89 ? 24.902 -3.592 -23.732 1.00 97.62 89 LYS A CA 1
ATOM 648 C C . LYS A 1 89 ? 25.227 -2.751 -24.954 1.00 97.62 89 LYS A C 1
ATOM 650 O O . LYS A 1 89 ? 24.411 -2.677 -25.866 1.00 97.62 89 LYS A O 1
ATOM 655 N N . VAL A 1 90 ? 26.408 -2.151 -25.003 1.00 97.25 90 VAL A N 1
ATOM 656 C CA . VAL A 1 90 ? 26.901 -1.431 -26.178 1.00 97.25 90 VAL A CA 1
ATOM 657 C C . VAL A 1 90 ? 27.986 -2.258 -26.858 1.00 97.25 90 VAL A C 1
ATOM 659 O O . VAL A 1 90 ? 28.939 -2.706 -26.219 1.00 97.25 90 VAL A O 1
ATOM 662 N N . ILE A 1 91 ? 27.831 -2.468 -28.161 1.00 96.00 91 ILE A N 1
ATOM 663 C CA . ILE A 1 91 ? 28.788 -3.159 -29.025 1.00 96.00 91 ILE A CA 1
ATOM 664 C C . ILE A 1 91 ? 29.395 -2.134 -29.977 1.00 96.00 91 ILE A C 1
ATOM 666 O O . ILE A 1 91 ? 28.663 -1.389 -30.623 1.00 96.00 91 ILE A O 1
ATOM 670 N N . ASP A 1 92 ? 30.719 -2.097 -30.062 1.00 93.62 92 ASP A N 1
ATOM 671 C CA . ASP A 1 92 ? 31.465 -1.320 -31.046 1.00 93.62 92 ASP A CA 1
ATOM 672 C C . ASP A 1 92 ? 31.902 -2.253 -32.179 1.00 93.62 92 ASP A C 1
ATOM 674 O O . ASP A 1 92 ? 32.710 -3.170 -31.993 1.00 93.62 92 ASP A O 1
ATOM 678 N N . PHE A 1 93 ? 31.354 -2.019 -33.369 1.00 89.75 93 PHE A N 1
ATOM 679 C CA . PHE A 1 93 ? 31.652 -2.826 -34.546 1.00 89.75 93 PHE A CA 1
ATOM 680 C C . PHE A 1 93 ? 33.044 -2.547 -35.118 1.00 89.75 93 PHE A C 1
ATOM 682 O O . PHE A 1 93 ? 33.617 -3.432 -35.751 1.00 89.75 93 PHE A O 1
ATOM 689 N N . ALA A 1 94 ? 33.617 -1.363 -34.877 1.00 87.38 94 ALA A N 1
ATOM 690 C CA . ALA A 1 94 ? 34.978 -1.040 -35.300 1.00 87.38 94 ALA A CA 1
ATOM 691 C C . ALA A 1 94 ? 36.019 -1.743 -34.417 1.00 87.38 94 ALA A C 1
ATOM 693 O O . ALA A 1 94 ? 37.024 -2.239 -34.923 1.00 87.38 94 ALA A O 1
ATOM 694 N N . ALA A 1 95 ? 35.756 -1.825 -33.109 1.00 85.25 95 ALA A N 1
ATOM 695 C CA . ALA A 1 95 ? 36.578 -2.586 -32.165 1.00 85.25 95 ALA A CA 1
ATOM 696 C C . ALA A 1 95 ? 36.304 -4.105 -32.206 1.00 85.25 95 ALA A C 1
ATOM 698 O O . ALA A 1 95 ? 37.080 -4.884 -31.653 1.00 85.25 95 ALA A O 1
ATOM 699 N N . GLY A 1 96 ? 35.214 -4.531 -32.855 1.00 86.38 96 GLY A N 1
ATOM 700 C CA . GLY A 1 96 ? 34.831 -5.936 -33.001 1.00 86.38 96 GLY A CA 1
ATOM 701 C C . GLY A 1 96 ? 34.316 -6.579 -31.709 1.00 86.38 96 GLY A C 1
ATOM 702 O O . GLY A 1 96 ? 34.434 -7.794 -31.547 1.00 86.38 96 GLY A O 1
ATOM 703 N N . GLY A 1 97 ? 33.776 -5.794 -30.770 1.00 91.06 97 GLY A N 1
ATOM 704 C CA . GLY A 1 97 ? 33.415 -6.300 -29.446 1.00 91.06 97 GLY A CA 1
ATOM 705 C C . GLY A 1 97 ? 32.657 -5.312 -28.563 1.00 91.06 97 GLY A C 1
ATOM 706 O O . GLY A 1 97 ? 32.051 -4.355 -29.034 1.00 91.06 97 GLY A O 1
ATOM 707 N N . ALA A 1 98 ? 32.652 -5.575 -27.258 1.00 94.94 98 ALA A N 1
ATOM 708 C CA . ALA A 1 98 ? 32.005 -4.714 -26.276 1.00 94.94 98 ALA A CA 1
ATOM 709 C C . ALA A 1 98 ? 32.640 -3.314 -26.226 1.00 94.94 98 ALA A C 1
ATOM 711 O O . ALA A 1 98 ? 33.863 -3.185 -26.184 1.00 94.94 98 ALA A O 1
ATOM 712 N N . ALA A 1 99 ? 31.804 -2.276 -26.191 1.00 95.00 99 ALA A N 1
ATOM 713 C CA . ALA A 1 99 ? 32.250 -0.892 -26.116 1.00 95.00 99 ALA A CA 1
ATOM 714 C C . ALA A 1 99 ? 32.329 -0.443 -24.652 1.00 95.00 99 ALA A C 1
ATOM 716 O O . ALA A 1 99 ? 31.299 -0.200 -24.018 1.00 95.00 99 ALA A O 1
ATOM 717 N N . SER A 1 100 ? 33.539 -0.330 -24.110 1.00 95.81 100 SER A N 1
ATOM 718 C CA . SER A 1 100 ? 33.754 0.124 -22.734 1.00 95.81 100 SER A CA 1
ATOM 719 C C . SER A 1 100 ? 33.799 1.647 -22.615 1.00 95.81 100 SER A C 1
ATOM 721 O O . SER A 1 100 ? 34.159 2.352 -23.560 1.00 95.81 100 SER A O 1
ATOM 723 N N . ASN A 1 101 ? 33.435 2.166 -21.437 1.00 96.25 101 ASN A N 1
ATOM 724 C CA . ASN A 1 101 ? 33.457 3.594 -21.110 1.00 96.25 101 ASN A CA 1
ATOM 725 C C . ASN A 1 101 ? 32.649 4.482 -22.085 1.00 96.25 101 ASN A C 1
ATOM 727 O O . ASN A 1 101 ? 32.979 5.646 -22.325 1.00 96.25 101 ASN A O 1
ATOM 731 N N . VAL A 1 102 ? 31.568 3.943 -22.648 1.00 96.62 102 VAL A N 1
ATOM 732 C CA . VAL A 1 102 ? 30.613 4.681 -23.480 1.00 96.62 102 VAL A CA 1
ATOM 733 C C . VAL A 1 102 ? 29.568 5.321 -22.580 1.00 96.62 102 VAL A C 1
ATOM 735 O O . VAL A 1 102 ? 28.926 4.641 -21.784 1.00 96.62 102 VAL A O 1
ATOM 738 N N . LEU A 1 103 ? 29.365 6.631 -22.727 1.00 97.69 103 LEU A N 1
ATOM 739 C CA . LEU A 1 103 ? 28.297 7.338 -22.028 1.00 97.69 103 LEU A CA 1
ATOM 740 C C . LEU A 1 103 ? 26.940 6.955 -22.627 1.00 97.69 103 LEU A C 1
ATOM 742 O O . LEU A 1 103 ? 26.699 7.171 -23.816 1.00 97.69 103 LEU A O 1
ATOM 746 N N . VAL A 1 104 ? 26.038 6.464 -21.786 1.00 98.12 104 VAL A N 1
ATOM 747 C CA . VAL A 1 104 ? 24.635 6.218 -22.121 1.00 98.12 104 VAL A CA 1
ATOM 748 C C . VAL A 1 104 ? 23.772 7.149 -21.282 1.00 98.12 104 VAL A C 1
ATOM 750 O O . VAL A 1 104 ? 23.864 7.154 -20.056 1.00 98.12 104 VAL A O 1
ATOM 753 N N . LYS A 1 105 ? 22.947 7.959 -21.948 1.00 98.31 105 LYS A N 1
ATOM 754 C CA . LYS A 1 105 ? 21.933 8.802 -21.306 1.00 98.31 105 LYS A CA 1
ATOM 755 C C . LYS A 1 105 ? 20.608 8.054 -21.223 1.00 98.31 105 LYS A C 1
ATOM 757 O O . LYS A 1 105 ? 20.248 7.345 -22.161 1.00 98.31 105 LYS A O 1
ATOM 762 N N . PHE A 1 106 ? 19.890 8.257 -20.129 1.00 98.12 106 PHE A N 1
ATOM 763 C CA . PHE A 1 106 ? 18.582 7.673 -19.871 1.00 98.12 106 PHE A CA 1
ATOM 764 C C . PHE A 1 106 ? 17.577 8.789 -19.639 1.00 98.12 106 PHE A C 1
ATOM 766 O O . PHE A 1 106 ? 17.808 9.679 -18.818 1.00 98.12 106 PHE A O 1
ATOM 773 N N . GLU A 1 107 ? 16.454 8.724 -20.337 1.00 97.75 107 GLU A N 1
ATOM 774 C CA . GLU A 1 107 ? 15.413 9.737 -20.244 1.00 97.75 107 GLU A CA 1
ATOM 775 C C . GLU A 1 107 ? 14.034 9.088 -20.322 1.00 97.75 107 GLU A C 1
ATOM 777 O O . GLU A 1 107 ? 13.828 8.144 -21.081 1.00 97.75 107 GLU A O 1
ATOM 782 N N . VAL A 1 108 ? 13.092 9.601 -19.532 1.00 97.25 108 VAL A N 1
ATOM 783 C CA . VAL A 1 108 ? 11.665 9.328 -19.731 1.00 97.25 108 VAL A CA 1
ATOM 784 C C . VAL A 1 108 ? 11.186 10.324 -20.778 1.00 97.25 108 VAL A C 1
ATOM 786 O O . VAL A 1 108 ? 11.004 11.497 -20.456 1.00 97.25 108 VAL A O 1
ATOM 789 N N . THR A 1 109 ? 11.048 9.874 -22.019 1.00 97.25 109 THR A N 1
ATOM 790 C CA . THR A 1 109 ? 10.735 10.734 -23.170 1.00 97.25 109 THR A CA 1
ATOM 791 C C . THR A 1 109 ? 9.242 10.924 -23.372 1.00 97.25 109 THR A C 1
ATOM 793 O O . THR A 1 109 ? 8.821 11.956 -23.887 1.00 97.25 109 THR A O 1
ATOM 796 N N . GLU A 1 110 ? 8.440 9.961 -22.929 1.00 97.00 110 GLU A N 1
ATOM 797 C CA . GLU A 1 110 ? 6.992 9.983 -23.089 1.00 97.00 110 GLU A CA 1
ATOM 798 C C . GLU A 1 110 ? 6.314 9.321 -21.886 1.00 97.00 110 GLU A C 1
ATOM 800 O O . GLU A 1 110 ? 6.810 8.329 -21.338 1.00 97.00 110 GLU A O 1
ATOM 805 N N . VAL A 1 111 ? 5.165 9.871 -21.487 1.00 97.62 111 VAL A N 1
ATOM 806 C CA . VAL A 1 111 ? 4.255 9.260 -20.517 1.00 97.62 111 VAL A CA 1
ATOM 807 C C . VAL A 1 111 ? 2.849 9.297 -21.099 1.00 97.62 111 VAL A C 1
ATOM 809 O O . VAL A 1 111 ? 2.325 10.370 -21.395 1.00 97.62 111 VAL A O 1
ATOM 812 N N . THR A 1 112 ? 2.243 8.126 -21.260 1.00 97.50 112 THR A N 1
ATOM 813 C CA . THR A 1 112 ? 0.880 7.973 -21.782 1.00 97.50 112 THR A CA 1
ATOM 814 C C . THR A 1 112 ? -0.006 7.193 -20.817 1.00 97.50 112 THR A C 1
ATOM 816 O O . THR A 1 112 ? 0.489 6.555 -19.889 1.00 97.50 112 THR A O 1
ATOM 819 N N . ASP A 1 113 ? -1.321 7.260 -20.995 1.00 94.88 113 ASP A N 1
ATOM 820 C CA . ASP A 1 113 ? -2.262 6.334 -20.364 1.00 94.88 113 ASP A CA 1
ATOM 821 C C . ASP A 1 113 ? -2.312 4.983 -21.114 1.00 94.88 113 ASP A C 1
ATOM 823 O O . ASP A 1 113 ? -1.672 4.784 -22.149 1.00 94.88 113 ASP A O 1
ATOM 827 N N . LEU A 1 114 ? -3.101 4.028 -20.614 1.00 91.88 114 LEU A N 1
ATOM 828 C CA . LEU A 1 114 ? -3.290 2.722 -21.268 1.00 91.88 114 LEU A CA 1
ATOM 829 C C . LEU A 1 114 ? -3.987 2.808 -22.641 1.00 91.88 114 LEU A C 1
ATOM 831 O O . LEU A 1 114 ? -4.025 1.815 -23.368 1.00 91.88 114 LEU A O 1
ATOM 835 N N . GLN A 1 115 ? -4.565 3.959 -22.985 1.00 93.56 115 GLN A N 1
ATOM 836 C CA . GLN A 1 115 ? -5.200 4.239 -24.271 1.00 93.56 115 GLN A CA 1
ATOM 837 C C . GLN A 1 115 ? -4.251 4.966 -25.243 1.00 93.56 115 GLN A C 1
ATOM 839 O O . GLN A 1 115 ? -4.612 5.151 -26.406 1.00 93.56 115 GLN A O 1
ATOM 844 N N . GLY A 1 116 ? -3.042 5.329 -24.802 1.00 93.00 116 GLY A N 1
ATOM 845 C CA . GLY A 1 116 ? -2.038 6.039 -25.590 1.00 93.00 116 GLY A CA 1
ATOM 846 C C . GLY A 1 116 ? -2.198 7.563 -25.613 1.00 93.00 116 GLY A C 1
ATOM 847 O O . GLY A 1 116 ? -1.558 8.208 -26.438 1.00 93.00 116 GLY A O 1
ATOM 848 N N . ASN A 1 117 ? -3.031 8.156 -24.752 1.00 95.62 117 ASN A N 1
ATOM 849 C CA . ASN A 1 117 ? -3.114 9.614 -24.623 1.00 95.62 117 ASN A CA 1
ATOM 850 C C . ASN A 1 117 ? -1.996 10.127 -23.716 1.00 95.62 117 ASN A C 1
ATOM 852 O O . ASN A 1 117 ? -1.638 9.454 -22.752 1.00 95.62 117 ASN A O 1
ATOM 856 N N . GLU A 1 118 ? -1.480 11.331 -23.976 1.00 95.88 118 GLU A N 1
ATOM 857 C CA . GLU A 1 118 ? -0.501 11.967 -23.090 1.00 95.88 118 GLU A CA 1
ATOM 858 C C . GLU A 1 118 ? -1.040 12.067 -21.658 1.00 95.88 118 GLU A C 1
ATOM 860 O O . GLU A 1 118 ? -2.148 12.554 -21.414 1.00 95.88 118 GLU A O 1
ATOM 865 N N . ALA A 1 119 ? -0.229 11.619 -20.705 1.00 94.38 119 ALA A N 1
ATOM 866 C CA . ALA A 1 119 ? -0.555 11.631 -19.292 1.00 94.38 119 ALA A CA 1
ATOM 867 C C . ALA A 1 119 ? 0.508 12.398 -18.508 1.00 94.38 119 ALA A C 1
ATOM 869 O O . ALA A 1 119 ? 1.686 12.460 -18.868 1.00 94.38 119 ALA A O 1
ATOM 870 N N . GLN A 1 120 ? 0.096 12.991 -17.390 1.00 94.06 120 GLN A N 1
ATOM 871 C CA . GLN A 1 120 ? 1.034 13.673 -16.516 1.00 94.06 120 GLN A CA 1
ATOM 872 C C . GLN A 1 120 ? 1.933 12.648 -15.815 1.00 94.06 120 GLN A C 1
ATOM 874 O O . GLN A 1 120 ? 1.453 11.743 -15.132 1.00 94.06 120 GLN A O 1
ATOM 879 N N . LYS A 1 121 ? 3.250 12.832 -15.943 1.00 92.81 121 LYS A N 1
ATOM 880 C CA . LYS A 1 121 ? 4.242 12.056 -15.197 1.00 92.81 121 LYS A CA 1
ATOM 881 C C . LYS A 1 121 ? 4.004 12.176 -13.687 1.00 92.81 121 LYS A C 1
ATOM 883 O O . LYS A 1 121 ? 3.930 13.284 -13.156 1.00 92.81 121 LYS A O 1
ATOM 888 N N . ASP A 1 122 ? 3.988 11.040 -12.992 1.00 92.81 122 ASP A N 1
ATOM 889 C CA . ASP A 1 122 ? 3.946 11.010 -11.530 1.00 92.81 122 ASP A CA 1
ATOM 890 C C . ASP A 1 122 ? 5.217 11.656 -10.924 1.00 92.81 122 ASP A C 1
ATOM 892 O O . ASP A 1 122 ? 6.331 11.270 -11.303 1.00 92.81 122 ASP A O 1
ATOM 896 N N . PRO A 1 123 ? 5.095 12.614 -9.983 1.00 92.75 123 PRO A N 1
ATOM 897 C CA . PRO A 1 123 ? 6.236 13.330 -9.405 1.00 92.75 123 PRO A CA 1
ATOM 898 C C . PRO A 1 123 ? 7.187 12.439 -8.593 1.00 92.75 123 PRO A C 1
ATOM 900 O O . PRO A 1 123 ? 8.349 12.797 -8.417 1.00 92.75 123 PRO A O 1
ATOM 903 N N . SER A 1 124 ? 6.714 11.292 -8.108 1.00 92.62 124 SER A N 1
ATOM 904 C CA . SER A 1 124 ? 7.504 10.293 -7.387 1.00 92.62 124 SER A CA 1
ATOM 905 C C . SER A 1 124 ? 8.158 9.264 -8.317 1.00 92.62 124 SER A C 1
ATOM 907 O O . SER A 1 124 ? 8.945 8.450 -7.845 1.00 92.62 124 SER A O 1
ATOM 909 N N . SER A 1 125 ? 7.874 9.300 -9.625 1.00 95.94 125 SER A N 1
ATOM 910 C CA . SER A 1 125 ? 8.493 8.404 -10.611 1.00 95.94 125 SER A CA 1
ATOM 911 C C . SER A 1 125 ? 9.797 8.961 -11.187 1.00 95.94 125 SER A C 1
ATOM 913 O O . SER A 1 125 ? 9.924 10.156 -11.487 1.00 95.94 125 SER A O 1
ATOM 915 N N . GLY A 1 126 ? 10.777 8.092 -11.429 1.00 96.56 126 GLY A N 1
ATOM 916 C CA . GLY A 1 126 ? 12.070 8.538 -11.936 1.00 96.56 126 GLY A CA 1
ATOM 917 C C . GLY A 1 126 ? 13.071 7.432 -12.222 1.00 96.56 126 GLY A C 1
ATOM 918 O O . GLY A 1 126 ? 12.864 6.268 -11.900 1.00 96.56 126 GLY A O 1
ATOM 919 N N . LEU A 1 127 ? 14.171 7.834 -12.850 1.00 97.69 127 LEU A N 1
ATOM 920 C CA . LEU A 1 127 ? 15.351 7.001 -13.055 1.00 97.69 127 LEU A CA 1
ATOM 921 C C . LEU A 1 127 ? 16.348 7.261 -11.923 1.00 97.69 127 LEU A C 1
ATOM 923 O O . LEU A 1 127 ? 16.471 8.399 -11.471 1.00 97.69 127 LEU A O 1
ATOM 927 N N . GLU A 1 128 ? 17.078 6.231 -11.503 1.00 97.81 128 GLU A N 1
ATOM 928 C CA . GLU A 1 128 ? 18.147 6.334 -10.503 1.00 97.81 128 GLU A CA 1
ATOM 929 C C . GLU A 1 128 ? 19.247 7.302 -10.950 1.00 97.81 128 GLU A C 1
ATOM 931 O O . GLU A 1 128 ? 19.728 8.115 -10.163 1.00 97.81 128 GLU A O 1
ATOM 936 N N . SER A 1 129 ? 19.604 7.255 -12.235 1.00 97.06 129 SER A N 1
ATOM 937 C CA . SER A 1 129 ? 20.523 8.207 -12.856 1.00 97.06 129 SER A CA 1
ATOM 938 C C . SER A 1 129 ? 20.034 8.644 -14.237 1.00 97.06 129 SER A C 1
ATOM 940 O O . SER A 1 129 ? 19.338 7.909 -14.934 1.00 97.06 129 SER A O 1
ATOM 942 N N . GLN A 1 130 ? 20.439 9.837 -14.671 1.00 97.31 130 GLN A N 1
ATOM 943 C CA . GLN A 1 130 ? 20.185 10.341 -16.029 1.00 97.31 130 GLN A CA 1
ATOM 944 C C . GLN A 1 130 ? 21.265 9.912 -17.030 1.00 97.31 130 GLN A C 1
ATOM 946 O O . GLN A 1 130 ? 21.072 10.020 -18.240 1.00 97.31 130 GLN A O 1
ATOM 951 N N . ALA A 1 131 ? 22.414 9.430 -16.550 1.00 97.50 131 ALA A N 1
ATOM 952 C CA . ALA A 1 131 ? 23.464 8.884 -17.400 1.00 97.50 131 ALA A CA 1
ATOM 953 C C . ALA A 1 131 ? 24.396 7.941 -16.629 1.00 97.50 131 ALA A C 1
ATOM 955 O O . ALA A 1 131 ? 24.579 8.079 -15.419 1.00 97.50 131 ALA A O 1
ATOM 956 N N . ALA A 1 132 ? 25.017 7.007 -17.340 1.00 97.88 132 ALA A N 1
ATOM 957 C CA . ALA A 1 132 ? 26.060 6.134 -16.811 1.00 97.88 132 ALA A CA 1
ATOM 958 C C . ALA A 1 132 ? 27.040 5.743 -17.924 1.00 97.88 132 ALA A C 1
ATOM 960 O O . ALA A 1 132 ? 26.717 5.846 -19.108 1.00 97.88 132 ALA A O 1
ATOM 961 N N . TYR A 1 133 ? 28.238 5.313 -17.539 1.00 98.06 133 TYR A N 1
ATOM 962 C CA . TYR A 1 133 ? 29.236 4.780 -18.465 1.00 98.06 133 TYR A CA 1
ATOM 963 C C . TYR A 1 133 ? 29.153 3.256 -18.505 1.00 98.06 133 TYR A C 1
ATOM 965 O O . TYR A 1 133 ? 28.892 2.632 -17.475 1.00 98.06 133 TYR A O 1
ATOM 973 N N . THR A 1 134 ? 29.388 2.666 -19.676 1.00 97.94 134 THR A N 1
ATOM 974 C CA . THR A 1 134 ? 29.508 1.212 -19.805 1.00 97.94 134 THR A CA 1
ATOM 975 C C . THR A 1 134 ? 30.780 0.685 -19.139 1.00 97.94 134 THR A C 1
ATOM 977 O O . THR A 1 134 ? 31.820 1.352 -19.137 1.00 97.94 134 THR A O 1
ATOM 980 N N . ASP A 1 135 ? 30.715 -0.526 -18.592 1.00 97.31 135 ASP A N 1
ATOM 981 C CA . ASP A 1 135 ? 31.865 -1.226 -18.016 1.00 97.31 135 ASP A CA 1
ATOM 982 C C . ASP A 1 135 ? 32.774 -1.872 -19.086 1.00 97.31 135 ASP A C 1
ATOM 984 O O . ASP A 1 135 ? 32.619 -1.653 -20.289 1.00 97.31 135 ASP A O 1
ATOM 988 N N . ASN A 1 136 ? 33.748 -2.683 -18.658 1.00 96.69 136 ASN A N 1
ATOM 989 C CA . ASN A 1 136 ? 34.670 -3.380 -19.565 1.00 96.69 136 ASN A CA 1
ATOM 990 C C . ASN A 1 136 ? 33.984 -4.424 -20.464 1.00 96.69 136 ASN A C 1
ATOM 992 O O . ASN A 1 136 ? 34.547 -4.802 -21.489 1.00 96.69 136 ASN A O 1
ATOM 996 N N . GLU A 1 137 ? 32.788 -4.886 -20.099 1.00 96.81 137 GLU A N 1
ATOM 997 C CA . GLU A 1 137 ? 31.969 -5.807 -20.889 1.00 96.81 137 GLU A CA 1
ATOM 998 C C . GLU A 1 137 ? 30.949 -5.066 -21.764 1.00 96.81 137 GLU A C 1
ATOM 1000 O O . GLU A 1 137 ? 30.154 -5.696 -22.469 1.00 96.81 137 GLU A O 1
ATOM 1005 N N . GLY A 1 138 ? 30.992 -3.731 -21.769 1.00 96.69 138 GLY A N 1
ATOM 1006 C CA . GLY A 1 138 ? 30.074 -2.878 -22.508 1.00 96.69 138 GLY A CA 1
ATOM 1007 C C . GLY A 1 138 ? 28.680 -2.824 -21.890 1.00 96.69 138 GLY A C 1
ATOM 1008 O O . GLY A 1 138 ? 27.743 -2.409 -22.567 1.00 96.69 138 GLY A O 1
ATOM 1009 N N . LEU A 1 139 ? 28.515 -3.255 -20.639 1.00 97.81 139 LEU A N 1
ATOM 1010 C CA . LEU A 1 139 ? 27.236 -3.264 -19.940 1.00 97.81 139 LEU A CA 1
ATOM 1011 C C . LEU A 1 139 ? 26.992 -1.933 -19.242 1.00 97.81 139 LEU A C 1
ATOM 1013 O O . LEU A 1 139 ? 27.905 -1.315 -18.698 1.00 97.81 139 LEU A O 1
ATOM 1017 N N . VAL A 1 140 ? 25.735 -1.501 -19.236 1.00 97.94 140 VAL A N 1
ATOM 1018 C CA . VAL A 1 140 ? 25.274 -0.357 -18.458 1.00 97.94 140 VAL A CA 1
ATOM 1019 C C . VAL A 1 140 ? 23.997 -0.714 -17.708 1.00 97.94 140 VAL A C 1
ATOM 1021 O O . VAL A 1 140 ? 23.134 -1.446 -18.204 1.00 97.94 140 VAL A O 1
ATOM 1024 N N . HIS A 1 141 ? 23.892 -0.168 -16.501 1.00 97.44 141 HIS A N 1
ATOM 1025 C CA . HIS A 1 141 ? 22.806 -0.416 -15.567 1.00 97.44 141 HIS A CA 1
ATOM 1026 C C . HIS A 1 141 ? 22.130 0.891 -15.172 1.00 97.44 141 HIS A C 1
ATOM 1028 O O . HIS A 1 141 ? 22.780 1.930 -15.051 1.00 97.44 141 HIS A O 1
ATOM 1034 N N . ASN A 1 142 ? 20.826 0.822 -14.949 1.00 97.75 142 ASN A N 1
ATOM 1035 C CA . ASN A 1 142 ? 20.046 1.867 -14.302 1.00 97.75 142 ASN A CA 1
ATOM 1036 C C . ASN A 1 142 ? 18.869 1.210 -13.569 1.00 97.75 142 ASN A C 1
ATOM 1038 O O . ASN A 1 142 ? 18.652 0.003 -13.689 1.00 97.75 142 ASN A O 1
ATOM 1042 N N . ARG A 1 143 ? 18.082 1.986 -12.840 1.00 98.06 143 ARG A N 1
ATOM 1043 C CA . ARG A 1 143 ? 16.858 1.524 -12.194 1.00 98.06 143 ARG A CA 1
ATOM 1044 C C . ARG A 1 143 ? 15.763 2.550 -12.410 1.00 98.06 143 ARG A C 1
ATOM 1046 O O . ARG A 1 143 ? 16.008 3.751 -12.330 1.00 98.06 143 ARG A O 1
ATOM 1053 N N . PHE A 1 144 ? 14.566 2.076 -12.716 1.00 98.12 144 PHE A N 1
ATOM 1054 C CA . PHE A 1 144 ? 13.375 2.907 -12.806 1.00 98.12 144 PHE A CA 1
ATOM 1055 C C . PHE A 1 144 ? 12.490 2.655 -11.589 1.00 98.12 144 PHE A C 1
ATOM 1057 O O . PHE A 1 144 ? 12.230 1.502 -11.260 1.00 98.12 144 PHE A O 1
ATOM 1064 N N . TYR A 1 145 ? 12.024 3.729 -10.957 1.00 97.44 145 TYR A N 1
ATOM 1065 C CA . TYR A 1 145 ? 11.097 3.711 -9.830 1.00 97.44 145 TYR A CA 1
ATOM 1066 C C . TYR A 1 145 ? 9.724 4.190 -10.306 1.00 97.44 145 TYR A C 1
ATOM 1068 O O . TYR A 1 145 ? 9.594 5.304 -10.829 1.00 97.44 145 TYR A O 1
ATOM 1076 N N . ALA A 1 146 ? 8.702 3.358 -10.122 1.00 95.38 146 ALA A N 1
ATOM 1077 C CA . ALA A 1 146 ? 7.318 3.740 -10.351 1.00 95.38 146 ALA A CA 1
ATOM 1078 C C . ALA A 1 146 ? 6.835 4.672 -9.234 1.00 95.38 146 ALA A C 1
ATOM 1080 O O . ALA A 1 146 ? 7.141 4.482 -8.059 1.00 95.38 146 ALA A O 1
ATOM 1081 N N . GLY A 1 147 ? 6.048 5.677 -9.614 1.00 92.31 147 GLY A N 1
ATOM 1082 C CA . GLY A 1 147 ? 5.351 6.532 -8.660 1.00 92.31 147 GLY A CA 1
ATOM 1083 C C . GLY A 1 147 ? 4.114 5.849 -8.071 1.00 92.31 147 GLY A C 1
ATOM 1084 O O . GLY A 1 147 ? 3.949 4.632 -8.158 1.00 92.31 147 GLY A O 1
ATOM 1085 N N . ASN A 1 148 ? 3.211 6.646 -7.505 1.00 88.69 148 ASN A N 1
ATOM 1086 C CA . ASN A 1 148 ? 1.987 6.151 -6.866 1.00 88.69 148 ASN A CA 1
ATOM 1087 C C . ASN A 1 148 ? 0.782 6.103 -7.825 1.00 88.69 148 ASN A C 1
ATOM 1089 O O . ASN A 1 148 ? -0.276 5.582 -7.474 1.00 88.69 148 ASN A O 1
ATOM 1093 N N . THR A 1 149 ? 0.930 6.647 -9.033 1.00 90.81 149 THR A N 1
ATOM 1094 C CA . THR A 1 149 ? -0.112 6.703 -10.059 1.00 90.81 149 THR A CA 1
ATOM 1095 C C . THR A 1 149 ? -0.058 5.462 -10.944 1.00 90.81 149 THR A C 1
ATOM 1097 O O . THR A 1 149 ? 0.973 5.136 -11.530 1.00 90.81 149 THR A O 1
ATOM 1100 N N . SER A 1 150 ? -1.192 4.772 -11.047 1.00 92.50 150 SER A N 1
ATOM 1101 C CA . SER A 1 150 ? -1.361 3.594 -11.904 1.00 92.50 150 SER A CA 1
ATOM 1102 C C . SER A 1 150 ? -1.919 3.950 -13.281 1.00 92.50 150 SER A C 1
ATOM 1104 O O . SER A 1 150 ? -2.405 5.058 -13.495 1.00 92.50 150 SER A O 1
ATOM 1106 N N . GLY A 1 151 ? -1.872 2.993 -14.211 1.00 92.12 151 GLY A N 1
ATOM 1107 C CA . GLY A 1 151 ? -2.412 3.153 -15.562 1.00 92.12 151 GLY A CA 1
ATOM 1108 C C . GLY A 1 151 ? -1.539 4.019 -16.469 1.00 92.12 151 GLY A C 1
ATOM 1109 O O . GLY A 1 151 ? -2.024 4.500 -17.487 1.00 92.12 151 GLY A O 1
ATOM 1110 N N . LEU A 1 152 ? -0.272 4.218 -16.096 1.00 96.25 152 LEU A N 1
ATOM 1111 C CA . LEU A 1 152 ? 0.700 4.989 -16.862 1.00 96.25 152 LEU A CA 1
ATOM 1112 C C . LEU A 1 152 ? 1.616 4.062 -17.658 1.00 96.25 152 LEU A C 1
ATOM 1114 O O . LEU A 1 152 ? 2.036 3.015 -17.168 1.00 96.25 152 LEU A O 1
ATOM 1118 N N . VAL A 1 153 ? 1.973 4.481 -18.863 1.00 97.44 153 VAL A N 1
ATOM 1119 C CA . VAL A 1 153 ? 2.961 3.839 -19.723 1.00 97.44 153 VAL A CA 1
ATOM 1120 C C . VAL A 1 153 ? 4.112 4.812 -19.929 1.00 97.44 153 VAL A C 1
ATOM 1122 O O . VAL A 1 153 ? 3.938 5.897 -20.474 1.00 97.44 153 VAL A O 1
ATOM 1125 N N . TYR A 1 154 ? 5.295 4.422 -19.473 1.00 97.88 154 TYR A N 1
ATOM 1126 C CA . TYR A 1 154 ? 6.524 5.195 -19.579 1.00 97.88 154 TYR A CA 1
ATOM 1127 C C . TYR A 1 154 ? 7.346 4.687 -20.758 1.00 97.88 154 TYR A C 1
ATOM 1129 O O . TYR A 1 154 ? 7.703 3.507 -20.789 1.00 97.88 154 TYR A O 1
ATOM 1137 N N . THR A 1 155 ? 7.700 5.571 -21.688 1.00 97.94 155 THR A N 1
ATOM 1138 C CA . THR A 1 155 ? 8.714 5.290 -22.711 1.00 97.94 155 THR A CA 1
ATOM 1139 C C . THR A 1 155 ? 10.058 5.804 -22.205 1.00 97.94 155 THR A C 1
ATOM 1141 O O . THR A 1 155 ? 10.237 6.999 -21.960 1.00 97.94 155 THR A O 1
ATOM 1144 N N . ILE A 1 156 ? 11.005 4.887 -22.009 1.00 97.81 156 ILE A N 1
ATOM 1145 C CA . ILE A 1 156 ? 12.366 5.188 -21.567 1.00 97.81 156 ILE A CA 1
ATOM 1146 C C . ILE A 1 156 ? 13.303 5.061 -22.757 1.00 97.81 156 ILE A C 1
ATOM 1148 O O . ILE A 1 156 ? 13.426 3.985 -23.346 1.00 97.81 156 ILE A O 1
ATOM 1152 N N . THR A 1 157 ? 14.004 6.142 -23.076 1.00 98.19 157 THR A N 1
ATOM 1153 C CA . THR A 1 157 ? 14.962 6.191 -24.177 1.00 98.19 157 THR A CA 1
ATOM 1154 C C . THR A 1 157 ? 16.391 6.095 -23.649 1.00 98.19 157 THR A C 1
ATOM 1156 O O . THR A 1 157 ? 16.817 6.855 -22.778 1.00 98.19 157 THR A O 1
ATOM 1159 N N . PHE A 1 158 ? 17.145 5.160 -24.218 1.00 98.12 158 PHE A N 1
ATOM 1160 C CA . PHE A 1 158 ? 18.556 4.909 -23.957 1.00 98.12 158 PHE A CA 1
ATOM 1161 C C . PHE A 1 158 ? 19.355 5.481 -25.120 1.00 98.12 158 PHE A C 1
ATOM 1163 O O . PHE A 1 158 ? 19.250 4.973 -26.233 1.00 98.12 158 PHE A O 1
ATOM 1170 N N . THR A 1 159 ? 20.157 6.517 -24.879 1.00 97.69 159 THR A N 1
ATOM 1171 C CA . THR A 1 159 ? 20.933 7.199 -25.926 1.00 97.69 159 THR A CA 1
ATOM 1172 C C . THR A 1 159 ? 22.432 7.009 -25.691 1.00 97.69 159 THR A C 1
ATOM 1174 O O . THR A 1 159 ? 22.987 7.675 -24.810 1.00 97.69 159 THR A O 1
ATOM 1177 N N . PRO A 1 160 ? 23.113 6.124 -26.443 1.00 96.88 160 PRO A N 1
ATOM 1178 C CA . PRO A 1 160 ? 24.567 6.000 -26.379 1.00 96.88 160 PRO A CA 1
ATOM 1179 C C . PRO A 1 160 ? 25.241 7.179 -27.098 1.00 96.88 160 PRO A C 1
ATOM 1181 O O . PRO A 1 160 ? 24.713 7.705 -28.076 1.00 96.88 160 PRO A O 1
ATOM 1184 N N . SER A 1 161 ? 26.442 7.574 -26.674 1.00 95.31 161 SER A N 1
ATOM 1185 C CA . SER A 1 161 ? 27.193 8.666 -27.318 1.00 95.31 161 SER A CA 1
ATOM 1186 C C . SER A 1 161 ? 27.682 8.354 -28.740 1.00 95.31 161 SER A C 1
ATOM 1188 O O . SER A 1 161 ? 28.053 9.273 -29.466 1.00 95.31 161 SER A O 1
ATOM 1190 N N . CYS A 1 162 ? 27.697 7.080 -29.139 1.00 89.50 162 CYS A N 1
ATOM 1191 C CA . CYS A 1 162 ? 28.296 6.597 -30.388 1.00 89.50 162 CYS A CA 1
ATOM 1192 C C . CYS A 1 162 ? 27.303 5.904 -31.345 1.00 89.50 162 CYS A C 1
ATOM 1194 O O . CYS A 1 162 ? 27.732 5.322 -32.344 1.00 89.50 162 CYS A O 1
ATOM 1196 N N . GLY A 1 163 ? 25.998 5.918 -31.045 1.00 89.12 163 GLY A N 1
ATOM 1197 C CA . GLY A 1 163 ? 25.012 5.077 -31.731 1.00 89.12 163 GLY A CA 1
ATOM 1198 C C . GLY A 1 163 ? 23.592 5.640 -31.721 1.00 89.12 163 GLY A C 1
ATOM 1199 O O . GLY A 1 163 ? 23.353 6.780 -31.328 1.00 89.12 163 GLY A O 1
ATOM 1200 N N . ARG A 1 164 ? 22.633 4.831 -32.183 1.00 93.44 164 ARG A N 1
ATOM 1201 C CA . ARG A 1 164 ? 21.210 5.208 -32.208 1.00 93.44 164 ARG A CA 1
ATOM 1202 C C . ARG A 1 164 ? 20.535 4.926 -30.865 1.00 93.44 164 ARG A C 1
ATOM 1204 O O . ARG A 1 164 ? 20.898 3.945 -30.212 1.00 93.44 164 ARG A O 1
ATOM 1211 N N . PRO A 1 165 ? 19.536 5.736 -30.476 1.00 95.88 165 PRO A N 1
ATOM 1212 C CA . PRO A 1 165 ? 18.772 5.468 -29.275 1.00 95.88 165 PRO A CA 1
ATOM 1213 C C . PRO A 1 165 ? 17.916 4.203 -29.417 1.00 95.88 165 PRO A C 1
ATOM 1215 O O . PRO A 1 165 ? 17.517 3.826 -30.523 1.00 95.88 165 PRO A O 1
ATOM 1218 N N . LYS A 1 166 ? 17.620 3.559 -28.288 1.00 96.88 166 LYS A N 1
ATOM 1219 C CA . LYS A 1 166 ? 16.621 2.484 -28.183 1.00 96.88 166 LYS A CA 1
ATOM 1220 C C . LYS A 1 166 ? 15.598 2.849 -27.121 1.00 96.88 166 LYS A C 1
ATOM 1222 O O . LYS A 1 166 ? 15.926 3.531 -26.153 1.00 96.88 166 LYS A O 1
ATOM 1227 N N . GLU A 1 167 ? 14.380 2.369 -27.301 1.00 96.81 167 GLU A N 1
ATOM 1228 C CA . GLU A 1 167 ? 13.262 2.653 -26.408 1.00 96.81 167 GLU A CA 1
ATOM 1229 C C . GLU A 1 167 ? 12.793 1.385 -25.709 1.00 96.81 167 GLU A C 1
ATOM 1231 O O . GLU A 1 167 ? 12.800 0.296 -26.286 1.00 96.81 167 GLU A O 1
ATOM 1236 N N . LEU A 1 168 ? 12.367 1.551 -24.464 1.00 96.94 168 LEU A N 1
ATOM 1237 C CA . LEU A 1 168 ? 11.764 0.517 -23.644 1.00 96.94 168 LEU A CA 1
ATOM 1238 C C . LEU A 1 168 ? 10.482 1.071 -23.036 1.00 96.94 168 LEU A C 1
ATOM 1240 O O . LEU A 1 168 ? 10.492 2.159 -22.463 1.00 96.94 168 LEU A O 1
ATOM 1244 N N . LYS A 1 169 ? 9.390 0.317 -23.140 1.00 97.56 169 LYS A N 1
ATOM 1245 C CA . LYS A 1 169 ? 8.106 0.704 -22.554 1.00 97.56 169 LYS A CA 1
ATOM 1246 C C . LYS A 1 169 ? 7.893 -0.014 -21.230 1.00 97.56 169 LYS A C 1
ATOM 1248 O O . LYS A 1 169 ? 8.105 -1.222 -21.150 1.00 97.56 169 LYS A O 1
ATOM 1253 N N . ILE A 1 170 ? 7.448 0.722 -20.218 1.00 97.19 170 ILE A N 1
ATOM 1254 C CA . ILE A 1 170 ? 7.093 0.194 -18.899 1.00 97.19 170 ILE A CA 1
ATOM 1255 C C . ILE A 1 170 ? 5.658 0.596 -18.586 1.00 97.19 170 ILE A C 1
ATOM 1257 O O . ILE A 1 170 ? 5.339 1.780 -18.583 1.00 97.19 170 ILE A O 1
ATOM 1261 N N . ILE A 1 171 ? 4.798 -0.375 -18.301 1.00 96.56 171 ILE A N 1
ATOM 1262 C CA . ILE A 1 171 ? 3.426 -0.150 -17.849 1.00 96.56 171 ILE A CA 1
ATOM 1263 C C . ILE A 1 171 ? 3.405 -0.224 -16.326 1.00 96.56 171 ILE A C 1
ATOM 1265 O O . ILE A 1 171 ? 3.773 -1.245 -15.744 1.00 96.56 171 ILE A O 1
ATOM 1269 N N . VAL A 1 172 ? 2.931 0.841 -15.687 1.00 95.50 172 VAL A N 1
ATOM 1270 C CA . VAL A 1 172 ? 2.678 0.888 -14.249 1.00 95.50 172 VAL A CA 1
ATOM 1271 C C . VAL A 1 172 ? 1.234 0.477 -13.983 1.00 95.50 172 VAL A C 1
ATOM 1273 O O . VAL A 1 172 ? 0.289 1.218 -14.254 1.00 95.50 172 VAL A O 1
ATOM 1276 N N . THR A 1 173 ? 1.048 -0.722 -13.447 1.00 90.75 173 THR A N 1
ATOM 1277 C CA . THR A 1 173 ? -0.261 -1.277 -13.102 1.00 90.75 173 THR A CA 1
ATOM 1278 C C . THR A 1 173 ? -0.638 -0.937 -11.667 1.00 90.75 173 THR A C 1
ATOM 1280 O O . THR A 1 173 ? 0.223 -0.817 -10.792 1.00 90.75 173 THR A O 1
ATOM 1283 N N . ALA A 1 174 ? -1.940 -0.822 -11.405 1.00 83.81 174 ALA A N 1
ATOM 1284 C CA . ALA A 1 174 ? -2.440 -0.676 -10.045 1.00 83.81 174 ALA A CA 1
ATOM 1285 C C . ALA A 1 174 ? -2.022 -1.879 -9.189 1.00 83.81 174 ALA A C 1
ATOM 1287 O O . ALA A 1 174 ? -1.927 -3.005 -9.687 1.00 83.81 174 ALA A O 1
ATOM 1288 N N . LEU A 1 175 ? -1.799 -1.642 -7.896 1.00 81.81 175 LEU A N 1
ATOM 1289 C CA . LEU A 1 175 ? -1.803 -2.735 -6.931 1.00 81.81 175 LEU A CA 1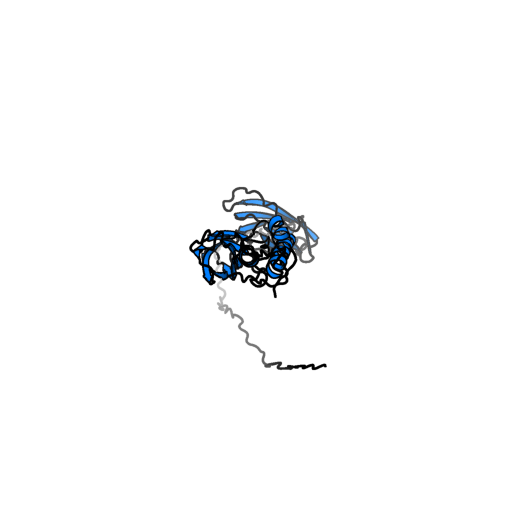
ATOM 1290 C C . LEU A 1 175 ? -3.185 -3.399 -7.000 1.00 81.81 175 LEU A C 1
ATOM 1292 O O . LEU A 1 175 ? -4.187 -2.679 -6.978 1.00 81.81 175 LEU A O 1
ATOM 1296 N N . PRO A 1 176 ? -3.262 -4.737 -7.106 1.00 85.44 176 PRO A N 1
ATOM 1297 C CA . PRO A 1 176 ? -4.546 -5.415 -7.085 1.00 85.44 176 PRO A CA 1
ATOM 1298 C C . PRO A 1 176 ? -5.290 -5.027 -5.810 1.00 85.44 176 PRO A C 1
ATOM 1300 O O . PRO A 1 176 ? -4.702 -4.968 -4.731 1.00 85.44 176 PRO A O 1
ATOM 1303 N N . CYS A 1 177 ? -6.578 -4.750 -5.941 1.00 87.62 177 CYS A N 1
ATOM 1304 C CA . CYS A 1 177 ? -7.414 -4.307 -4.840 1.00 87.62 177 CYS A CA 1
ATOM 1305 C C . CYS A 1 177 ? -8.208 -5.486 -4.279 1.00 87.62 177 CYS A C 1
ATOM 1307 O O . CYS A 1 177 ? -8.755 -6.292 -5.024 1.00 87.62 177 CYS A O 1
ATOM 1309 N N . GLY A 1 178 ? -8.284 -5.583 -2.958 1.00 92.44 178 GLY A N 1
ATOM 1310 C CA . GLY A 1 178 ? -9.205 -6.451 -2.239 1.00 92.44 178 GLY A CA 1
ATOM 1311 C C . GLY A 1 178 ? -10.286 -5.621 -1.554 1.00 92.44 178 GLY A C 1
ATOM 1312 O O . GLY A 1 178 ? -10.142 -4.410 -1.364 1.00 92.44 178 GLY A O 1
ATOM 1313 N N . CYS A 1 179 ? -11.368 -6.281 -1.155 1.00 94.81 179 CYS A N 1
ATOM 1314 C CA . CYS A 1 179 ? -12.373 -5.695 -0.271 1.00 94.81 179 CYS A CA 1
ATOM 1315 C C . CYS A 1 179 ? -12.479 -6.491 1.028 1.00 94.81 179 CYS A C 1
ATOM 1317 O O . CYS A 1 179 ? -12.223 -7.696 1.075 1.00 94.81 179 CYS A O 1
ATOM 1319 N N . LEU A 1 180 ? -12.881 -5.808 2.091 1.00 97.31 180 LEU A N 1
ATOM 1320 C CA . LEU A 1 180 ? -13.106 -6.397 3.401 1.00 97.31 180 LEU A CA 1
ATOM 1321 C C . LEU A 1 180 ? -14.479 -5.957 3.904 1.00 97.31 180 LEU A C 1
ATOM 1323 O O . LEU A 1 180 ? -14.705 -4.772 4.139 1.00 97.31 180 LEU A O 1
ATOM 1327 N N . ASN A 1 181 ? -15.385 -6.912 4.086 1.00 97.44 181 ASN A N 1
ATOM 1328 C CA . ASN A 1 181 ? -16.654 -6.687 4.765 1.00 97.44 181 ASN A CA 1
ATOM 1329 C C . ASN A 1 181 ? -16.491 -7.129 6.217 1.00 97.44 181 ASN A C 1
ATOM 1331 O O . ASN A 1 181 ? -16.259 -8.307 6.488 1.00 97.44 181 ASN A O 1
ATOM 1335 N N . VAL A 1 182 ? -16.617 -6.198 7.155 1.00 97.44 182 VAL A N 1
ATOM 1336 C CA . VAL A 1 182 ? -16.529 -6.497 8.582 1.00 97.44 182 VAL A CA 1
ATOM 1337 C C . VAL A 1 182 ? -17.928 -6.507 9.176 1.00 97.44 182 VAL A C 1
ATOM 1339 O O . VAL A 1 182 ? -18.653 -5.513 9.140 1.00 97.44 182 VAL A O 1
ATOM 1342 N N . SER A 1 183 ? -18.280 -7.654 9.738 1.00 96.62 183 SER A N 1
ATOM 1343 C CA . SER A 1 183 ? -19.412 -7.857 10.635 1.00 96.62 183 SER A CA 1
ATOM 1344 C C . SER A 1 183 ? -18.892 -8.047 12.053 1.00 96.62 183 SER A C 1
ATOM 1346 O O . SER A 1 183 ? -17.735 -8.420 12.253 1.00 96.62 183 SER A O 1
ATOM 1348 N N . LEU A 1 184 ? -19.735 -7.782 13.042 1.00 96.00 184 LEU A N 1
ATOM 1349 C CA . LEU A 1 184 ? -19.341 -7.829 14.440 1.00 96.00 184 LEU A CA 1
ATOM 1350 C C . LEU A 1 184 ? -20.021 -8.994 15.151 1.00 96.00 184 LEU A C 1
ATOM 1352 O O . LEU A 1 184 ? -21.175 -9.335 14.892 1.00 96.00 184 LEU A O 1
ATOM 1356 N N . ARG A 1 185 ? -19.297 -9.594 16.088 1.00 94.75 185 ARG A N 1
ATOM 1357 C CA . ARG A 1 185 ? -19.838 -10.493 17.105 1.00 94.75 185 ARG A CA 1
ATOM 1358 C C . ARG A 1 185 ? -19.408 -9.969 18.457 1.00 94.75 185 ARG A C 1
ATOM 1360 O O . ARG A 1 185 ? -18.314 -9.435 18.576 1.00 94.75 185 ARG A O 1
ATOM 1367 N N . TYR A 1 186 ? -20.257 -10.091 19.464 1.00 93.81 186 TYR A N 1
ATOM 1368 C CA . TYR A 1 186 ? -19.943 -9.588 20.794 1.00 93.81 186 TYR A CA 1
ATOM 1369 C C . TYR A 1 186 ? -20.122 -10.672 21.841 1.00 93.81 186 TYR A C 1
ATOM 1371 O O . TYR A 1 186 ? -21.155 -11.339 21.887 1.00 93.81 186 TYR A O 1
ATOM 1379 N N . GLU A 1 187 ? -19.108 -10.810 22.687 1.00 90.44 187 GLU A N 1
ATOM 1380 C CA . GLU A 1 187 ? -19.124 -11.658 23.866 1.00 90.44 187 GLU A CA 1
ATOM 1381 C C . GLU A 1 187 ? -18.709 -10.821 25.076 1.00 90.44 187 GLU A C 1
ATOM 1383 O O . GLU A 1 187 ? -17.573 -10.361 25.205 1.00 90.44 187 GLU A O 1
ATOM 1388 N N . GLY A 1 188 ? -19.660 -10.578 25.971 1.00 87.00 188 GLY A N 1
ATOM 1389 C CA . GLY A 1 188 ? -19.408 -9.809 27.176 1.00 87.00 188 GLY A CA 1
ATOM 1390 C C . GLY A 1 188 ? -20.647 -9.660 28.043 1.00 87.00 188 GLY A C 1
ATOM 1391 O O . GLY A 1 188 ? -21.750 -10.050 27.667 1.00 87.00 188 GLY A O 1
ATOM 1392 N N . ALA A 1 189 ? -20.440 -9.109 29.237 1.00 84.38 189 ALA A N 1
ATOM 1393 C CA . ALA A 1 189 ? -21.486 -8.986 30.249 1.00 84.38 189 ALA A CA 1
ATOM 1394 C C . ALA A 1 189 ? -22.441 -7.802 30.016 1.00 84.38 189 ALA A C 1
ATOM 1396 O O . ALA A 1 189 ? -23.519 -7.766 30.609 1.00 84.38 189 ALA A O 1
ATOM 1397 N N . LEU A 1 190 ? -22.060 -6.817 29.192 1.00 85.12 190 LEU A N 1
ATOM 1398 C CA . LEU A 1 190 ? -22.930 -5.677 28.902 1.00 85.12 190 LEU A CA 1
ATOM 1399 C C . LEU A 1 190 ? -24.027 -6.078 27.907 1.00 85.12 190 LEU A C 1
ATOM 1401 O O . LEU A 1 190 ? -23.789 -6.898 27.025 1.00 85.12 190 LEU A O 1
ATOM 1405 N N . PRO A 1 191 ? -25.228 -5.484 27.984 1.00 87.25 191 PRO A N 1
ATOM 1406 C CA . PRO A 1 191 ? -26.225 -5.666 26.941 1.00 87.25 191 PRO A CA 1
ATOM 1407 C C . PRO A 1 191 ? -25.674 -5.203 25.578 1.00 87.25 191 PRO A C 1
ATOM 1409 O O . PRO A 1 191 ? -25.116 -4.106 25.501 1.00 87.25 191 PRO A O 1
ATOM 1412 N N . PRO A 1 192 ? -25.873 -5.964 24.485 1.00 84.94 192 PRO A N 1
ATOM 1413 C CA . PRO A 1 192 ? -25.447 -5.571 23.138 1.00 84.94 192 PRO A CA 1
ATOM 1414 C C . PRO A 1 192 ? -25.897 -4.157 22.732 1.00 84.94 192 PRO A C 1
ATOM 1416 O O . PRO A 1 192 ? -25.148 -3.403 22.120 1.00 84.94 192 PRO A O 1
ATOM 1419 N N . THR A 1 193 ? -27.105 -3.761 23.139 1.00 86.81 193 THR A N 1
ATOM 1420 C CA . THR A 1 193 ? -27.695 -2.440 22.862 1.00 86.81 193 THR A CA 1
ATOM 1421 C C . THR A 1 193 ? -27.012 -1.284 23.595 1.00 86.81 193 THR A C 1
ATOM 1423 O O . THR A 1 193 ? -27.315 -0.126 23.327 1.00 86.81 193 THR A O 1
ATOM 1426 N N . SER A 1 194 ? -26.135 -1.572 24.558 1.00 88.62 194 SER A N 1
ATOM 1427 C CA . SER A 1 194 ? -25.368 -0.565 25.292 1.00 88.62 194 SER A CA 1
ATOM 1428 C C . SER A 1 194 ? -24.081 -0.161 24.572 1.00 88.62 194 SER A C 1
ATOM 1430 O O . SER A 1 194 ? -23.507 0.874 24.919 1.00 88.62 194 SER A O 1
ATOM 1432 N N . LEU A 1 195 ? -23.630 -0.953 23.593 1.00 89.38 195 LEU A N 1
ATOM 1433 C CA . LEU A 1 195 ? -22.490 -0.604 22.755 1.00 89.38 195 LEU A CA 1
ATOM 1434 C C . LEU A 1 195 ? -22.934 0.318 21.621 1.00 89.38 195 LEU A C 1
ATOM 1436 O O . LEU A 1 195 ? -23.899 0.045 20.913 1.00 89.38 195 LEU A O 1
ATOM 1440 N N . ASN A 1 196 ? -22.206 1.411 21.453 1.00 88.69 196 ASN A N 1
ATOM 1441 C CA . ASN A 1 196 ? -22.406 2.395 20.404 1.00 88.69 196 ASN A CA 1
ATOM 1442 C C . ASN A 1 196 ? -21.049 2.834 19.838 1.00 88.69 196 ASN A C 1
ATOM 1444 O O . ASN A 1 196 ? -19.999 2.598 20.439 1.00 88.69 196 ASN A O 1
ATOM 1448 N N . THR A 1 197 ? -21.076 3.515 18.692 1.00 89.69 197 THR A N 1
ATOM 1449 C CA . THR A 1 197 ? -19.888 4.153 18.096 1.00 89.69 197 THR A CA 1
ATOM 1450 C C . THR A 1 197 ? -18.719 3.172 17.937 1.00 89.69 197 THR A C 1
ATOM 1452 O O . THR A 1 197 ? -17.641 3.367 18.502 1.00 89.69 197 THR A O 1
ATOM 1455 N N . ILE A 1 198 ? -18.945 2.086 17.200 1.00 94.56 198 ILE A N 1
ATOM 1456 C CA . ILE A 1 198 ? -17.947 1.039 17.001 1.00 94.56 198 ILE A CA 1
ATOM 1457 C C . ILE A 1 198 ? -17.036 1.462 15.857 1.00 94.56 198 ILE A C 1
ATOM 1459 O O . ILE A 1 198 ? -17.463 1.536 14.708 1.00 94.56 198 ILE A O 1
ATOM 1463 N N . ARG A 1 199 ? -15.782 1.778 16.167 1.00 96.12 199 ARG A N 1
ATOM 1464 C CA . ARG A 1 199 ? -14.782 2.135 15.161 1.00 96.12 199 ARG A CA 1
ATOM 1465 C C . ARG A 1 199 ? -13.978 0.909 14.794 1.00 96.12 199 ARG A C 1
ATOM 1467 O O . ARG A 1 199 ? -13.475 0.233 15.685 1.00 96.12 199 ARG A O 1
ATOM 1474 N N . VAL A 1 200 ? -13.860 0.653 13.500 1.00 97.12 200 VAL A N 1
ATOM 1475 C CA . VAL A 1 200 ? -13.088 -0.450 12.929 1.00 97.12 200 VAL A CA 1
ATOM 1476 C C . VAL A 1 200 ? -11.934 0.141 12.137 1.00 97.12 200 VAL A C 1
ATOM 1478 O O . VAL A 1 200 ? -12.126 1.100 11.397 1.00 97.12 200 VAL A O 1
ATOM 1481 N N . TYR A 1 201 ? -10.755 -0.438 12.287 1.00 97.38 201 TYR A N 1
ATOM 1482 C CA . TYR A 1 201 ? -9.504 0.004 11.696 1.00 97.38 201 TYR A CA 1
ATOM 1483 C C . TYR A 1 201 ? -8.856 -1.169 10.970 1.00 97.38 201 TYR A C 1
ATOM 1485 O O . TYR A 1 201 ? -8.790 -2.274 11.513 1.00 97.38 201 TYR A O 1
ATOM 1493 N N . VAL A 1 202 ? -8.355 -0.920 9.764 1.00 97.12 202 VAL A N 1
ATOM 1494 C CA . VAL A 1 202 ? -7.525 -1.863 9.011 1.00 97.12 202 VAL A CA 1
ATOM 1495 C C . VAL A 1 202 ? -6.085 -1.382 9.080 1.00 97.12 202 VAL A C 1
ATOM 1497 O O . VAL A 1 202 ? -5.762 -0.275 8.645 1.00 97.12 202 VAL A O 1
ATOM 1500 N N . LEU A 1 203 ? -5.227 -2.214 9.652 1.00 96.75 203 LEU A N 1
ATOM 1501 C CA . LEU A 1 203 ? -3.830 -1.921 9.933 1.00 96.75 203 LEU A CA 1
ATOM 1502 C C . LEU A 1 203 ? -2.922 -2.892 9.165 1.00 96.75 203 LEU A C 1
ATOM 1504 O O . LEU A 1 203 ? -3.310 -4.039 8.919 1.00 96.75 203 LEU A O 1
ATOM 1508 N N . PRO A 1 204 ? -1.705 -2.462 8.804 1.00 95.00 204 PRO A N 1
ATOM 1509 C CA . PRO A 1 204 ? -0.663 -3.356 8.309 1.00 95.00 204 PRO A CA 1
ATOM 1510 C C . PRO A 1 204 ? -0.339 -4.508 9.284 1.00 95.00 204 PRO A C 1
ATOM 1512 O O . PRO A 1 204 ? -0.534 -4.381 10.495 1.00 95.00 204 PRO A O 1
ATOM 1515 N N . SER A 1 205 ? 0.183 -5.626 8.767 1.00 95.00 205 SER A N 1
ATOM 1516 C CA . SER A 1 205 ? 0.451 -6.848 9.550 1.00 95.00 205 SER A CA 1
ATOM 1517 C C . SER A 1 205 ? 1.478 -6.699 10.678 1.00 95.00 205 SER A C 1
ATOM 1519 O O . SER A 1 205 ? 1.528 -7.550 11.562 1.00 95.00 205 SER A O 1
ATOM 1521 N N . GLU A 1 206 ? 2.311 -5.656 10.673 1.00 93.81 206 GLU A N 1
ATOM 1522 C CA . GLU A 1 206 ? 3.257 -5.391 11.763 1.00 93.81 206 GLU A CA 1
ATOM 1523 C C . GLU A 1 206 ? 2.571 -4.986 13.078 1.00 93.81 206 GLU A C 1
ATOM 1525 O O . GLU A 1 206 ? 3.175 -5.097 14.146 1.00 93.81 206 GLU A O 1
ATOM 1530 N N . TYR A 1 207 ? 1.308 -4.550 13.025 1.00 95.06 207 TYR A N 1
ATOM 1531 C CA . TYR A 1 207 ? 0.508 -4.240 14.206 1.00 95.06 207 TYR A CA 1
ATOM 1532 C C . TYR A 1 207 ? -0.307 -5.463 14.607 1.00 95.06 207 TYR A C 1
ATOM 1534 O O . TYR A 1 207 ? -1.441 -5.626 14.172 1.00 95.06 207 TYR A O 1
ATOM 1542 N N . THR A 1 208 ? 0.270 -6.334 15.428 1.00 94.81 208 THR A N 1
ATOM 1543 C CA . THR A 1 208 ? -0.418 -7.536 15.922 1.00 94.81 208 THR A CA 1
ATOM 1544 C C . THR A 1 208 ? -1.402 -7.214 17.045 1.00 94.81 208 THR A C 1
ATOM 1546 O O . THR A 1 208 ? -1.340 -6.149 17.675 1.00 94.81 208 THR A O 1
ATOM 1549 N N . CYS A 1 209 ? -2.289 -8.163 17.346 1.00 94.00 209 CYS A N 1
ATOM 1550 C CA . CYS A 1 209 ? -3.269 -8.001 18.417 1.00 94.00 209 CYS A CA 1
ATOM 1551 C C . CYS A 1 209 ? -2.654 -7.854 19.817 1.00 94.00 209 CYS A C 1
ATOM 1553 O O . CYS A 1 209 ? -3.281 -7.259 20.687 1.00 94.00 209 CYS A O 1
ATOM 1555 N N . ASP A 1 210 ? -1.411 -8.301 20.017 1.00 91.31 210 ASP A N 1
ATOM 1556 C CA . ASP A 1 210 ? -0.667 -8.113 21.271 1.00 91.31 210 ASP A CA 1
ATOM 1557 C C . ASP A 1 210 ? -0.174 -6.670 21.468 1.00 91.31 210 ASP A C 1
ATOM 1559 O O . ASP A 1 210 ? 0.035 -6.206 22.593 1.00 91.31 210 ASP A O 1
ATOM 1563 N N . TYR A 1 211 ? 0.062 -5.946 20.371 1.00 89.25 211 TYR A N 1
ATOM 1564 C CA . TYR A 1 211 ? 0.533 -4.563 20.422 1.00 89.25 211 TYR A CA 1
ATOM 1565 C C . TYR A 1 211 ? -0.619 -3.582 20.675 1.00 89.25 211 TYR A C 1
ATOM 1567 O O . TYR A 1 211 ? -0.468 -2.590 21.408 1.00 89.25 211 TYR A O 1
ATOM 1575 N N . LEU A 1 212 ? -1.764 -3.875 20.059 1.00 92.06 212 LEU A N 1
ATOM 1576 C CA . LEU A 1 212 ? -2.966 -3.057 20.083 1.00 92.06 212 LEU A CA 1
ATOM 1577 C C . LEU A 1 212 ? -3.716 -3.239 21.403 1.00 92.06 212 LEU A C 1
ATOM 1579 O O . LEU A 1 212 ? -3.867 -4.339 21.919 1.00 92.06 212 LEU A O 1
ATOM 1583 N N . ALA A 1 213 ? -4.193 -2.133 21.962 1.00 89.50 213 ALA A N 1
ATOM 1584 C CA . ALA A 1 213 ? -4.972 -2.139 23.190 1.00 89.50 213 ALA A CA 1
ATOM 1585 C C . ALA A 1 213 ? -6.022 -1.025 23.126 1.00 89.50 213 ALA A C 1
ATOM 1587 O O . ALA A 1 213 ? -5.726 0.037 22.570 1.00 89.50 213 ALA A O 1
ATOM 1588 N N . PRO A 1 214 ? -7.224 -1.230 23.689 1.00 87.88 214 PRO A N 1
ATOM 1589 C CA . PRO A 1 214 ? -8.284 -0.228 23.662 1.00 87.88 214 PRO A CA 1
ATOM 1590 C C . PRO A 1 214 ? -7.879 1.093 24.326 1.00 87.88 214 PRO A C 1
ATOM 1592 O O . PRO A 1 214 ? -8.350 2.145 23.911 1.00 87.88 214 PRO A O 1
ATOM 1595 N N . GLU A 1 215 ? -6.993 1.080 25.324 1.00 83.31 215 GLU A N 1
ATOM 1596 C CA . GLU A 1 215 ? -6.559 2.295 26.024 1.00 83.31 215 GLU A CA 1
ATOM 1597 C C . GLU A 1 215 ? -5.484 3.084 25.264 1.00 83.31 215 GLU A C 1
ATOM 1599 O O . GLU A 1 215 ? -5.192 4.231 25.612 1.00 83.31 215 GLU A O 1
ATOM 1604 N N . LYS A 1 216 ? -4.864 2.479 24.244 1.00 87.19 216 LYS A N 1
ATOM 1605 C CA . LYS A 1 216 ? -3.793 3.105 23.467 1.00 87.19 216 LYS A CA 1
ATOM 1606 C C . LYS A 1 216 ? -4.360 3.804 22.229 1.00 87.19 216 LYS A C 1
ATOM 1608 O O . LYS A 1 216 ? -5.326 3.329 21.634 1.00 87.19 216 LYS A O 1
ATOM 1613 N N . PRO A 1 217 ? -3.744 4.915 21.791 1.00 87.94 217 PRO A N 1
ATOM 1614 C CA . PRO A 1 217 ? -4.097 5.517 20.515 1.00 87.94 217 PRO A CA 1
ATOM 1615 C C . PRO A 1 217 ? -3.803 4.543 19.370 1.00 87.94 217 PRO A C 1
ATOM 1617 O O . PRO A 1 217 ? -2.775 3.862 19.363 1.00 87.94 217 PRO A O 1
ATOM 1620 N N . VAL A 1 218 ? -4.706 4.504 18.393 1.00 90.62 218 VAL A N 1
ATOM 1621 C CA . VAL A 1 218 ? -4.526 3.706 17.177 1.00 90.62 218 VAL A CA 1
ATOM 1622 C C . VAL A 1 218 ? -3.374 4.300 16.348 1.00 90.62 218 VAL A C 1
ATOM 1624 O O . VAL A 1 218 ? -3.282 5.529 16.247 1.00 90.62 218 VAL A O 1
ATOM 1627 N N . PRO A 1 219 ? -2.486 3.474 15.763 1.00 90.25 219 PRO A N 1
ATOM 1628 C CA . PRO A 1 219 ? -1.387 3.951 14.925 1.00 90.25 219 PRO A CA 1
ATOM 1629 C C . PRO A 1 219 ? -1.844 4.835 13.756 1.00 90.25 219 PRO A C 1
ATOM 1631 O O . PRO A 1 219 ? -2.862 4.574 13.112 1.00 90.25 219 PRO A O 1
ATOM 1634 N N . SER A 1 220 ? -1.047 5.854 13.418 1.00 86.00 220 SER A N 1
ATOM 1635 C CA . SER A 1 220 ? -1.315 6.748 12.277 1.00 86.00 220 SER A CA 1
ATOM 1636 C C . SER A 1 220 ? -1.151 6.075 10.909 1.00 86.00 220 SER A C 1
ATOM 1638 O O . SER A 1 220 ? -1.555 6.637 9.901 1.00 86.00 220 SER A O 1
ATOM 1640 N N . THR A 1 221 ? -0.574 4.875 10.873 1.00 87.69 221 THR A N 1
ATOM 1641 C CA . THR A 1 221 ? -0.403 3.993 9.704 1.00 87.69 221 THR A CA 1
ATOM 1642 C C . THR A 1 221 ? -1.665 3.190 9.364 1.00 87.69 221 THR A C 1
ATOM 1644 O O . THR A 1 221 ? -1.607 2.222 8.609 1.00 87.69 221 THR A O 1
ATOM 1647 N N . THR A 1 222 ? -2.814 3.574 9.923 1.00 91.12 222 THR A N 1
ATOM 1648 C CA . THR A 1 222 ? -4.116 2.996 9.579 1.00 91.12 222 THR A CA 1
ATOM 1649 C C . THR A 1 222 ? -4.390 3.175 8.085 1.00 91.12 222 THR A C 1
ATOM 1651 O O . THR A 1 222 ? -4.333 4.289 7.571 1.00 91.12 222 THR A O 1
ATOM 1654 N N . LEU A 1 223 ? -4.705 2.077 7.397 1.00 90.00 223 LEU A N 1
ATOM 1655 C CA . LEU A 1 223 ? -4.985 2.070 5.959 1.00 90.00 223 LEU A CA 1
ATOM 1656 C C . LEU A 1 223 ? -6.411 2.529 5.661 1.00 90.00 223 LEU A C 1
ATOM 1658 O O . LEU A 1 223 ? -6.650 3.228 4.681 1.00 90.00 223 LEU A O 1
ATOM 1662 N N . ALA A 1 224 ? -7.354 2.120 6.508 1.00 92.94 224 ALA A N 1
ATOM 1663 C CA . ALA A 1 224 ? -8.751 2.508 6.419 1.00 92.94 224 ALA A CA 1
ATOM 1664 C C . ALA A 1 224 ? -9.409 2.470 7.801 1.00 92.94 224 ALA A C 1
ATOM 1666 O O . ALA A 1 224 ? -9.074 1.619 8.631 1.00 92.94 224 ALA A O 1
ATOM 1667 N N . ASP A 1 225 ? -10.371 3.361 8.029 1.00 95.25 225 ASP A N 1
ATOM 1668 C CA . ASP A 1 225 ? -11.222 3.359 9.214 1.00 95.25 225 ASP A CA 1
ATOM 1669 C C . ASP A 1 225 ? -12.704 3.456 8.843 1.00 95.25 225 ASP A C 1
ATOM 1671 O O . ASP A 1 225 ? -13.087 3.983 7.799 1.00 95.25 225 ASP A O 1
ATOM 1675 N N . GLY A 1 226 ? -13.545 2.857 9.677 1.00 94.25 226 GLY A N 1
ATOM 1676 C CA . GLY A 1 226 ? -14.980 2.763 9.466 1.00 94.25 226 GLY A CA 1
ATOM 1677 C C . GLY A 1 226 ? -15.730 2.907 10.778 1.00 94.25 226 GLY A C 1
ATOM 1678 O O . GLY A 1 226 ? -15.203 2.613 11.855 1.00 94.25 226 GLY A O 1
ATOM 1679 N N . LEU A 1 227 ? -16.976 3.362 10.689 1.00 94.88 227 LEU A N 1
ATOM 1680 C CA . LEU A 1 227 ? -17.865 3.507 11.834 1.00 94.88 227 LEU A CA 1
ATOM 1681 C C . LEU A 1 227 ? -19.083 2.606 11.653 1.00 94.88 227 LEU A C 1
ATOM 1683 O O . LEU A 1 227 ? -19.813 2.731 10.674 1.00 94.88 227 LEU A O 1
ATOM 1687 N N . ILE A 1 228 ? -19.326 1.753 12.639 1.00 93.00 228 ILE A N 1
ATOM 1688 C CA . ILE A 1 228 ? -20.538 0.956 12.764 1.00 93.00 228 ILE A CA 1
ATOM 1689 C C . ILE A 1 228 ? -21.321 1.493 13.968 1.00 93.00 228 ILE A C 1
ATOM 1691 O O . ILE A 1 228 ? -20.782 1.685 15.060 1.00 93.00 228 ILE A O 1
ATOM 1695 N N . THR A 1 229 ? -22.600 1.798 13.767 1.00 87.94 229 THR A N 1
ATOM 1696 C CA . THR A 1 229 ? -23.444 2.441 14.786 1.00 87.94 229 THR A CA 1
ATOM 1697 C C . THR A 1 229 ? -23.905 1.487 15.882 1.00 87.94 229 THR A C 1
ATOM 1699 O O . THR A 1 229 ? -24.104 1.925 17.014 1.00 87.94 229 THR A O 1
ATOM 1702 N N . ASP A 1 230 ? -24.042 0.201 15.560 1.00 85.94 230 ASP A N 1
ATOM 1703 C CA . ASP A 1 230 ? -24.538 -0.855 16.441 1.00 85.94 230 ASP A CA 1
ATOM 1704 C C . ASP A 1 230 ? -23.889 -2.214 16.109 1.00 85.94 230 ASP A C 1
ATOM 1706 O O . ASP A 1 230 ? -23.174 -2.356 15.122 1.00 85.94 230 ASP A O 1
ATOM 1710 N N . LEU A 1 231 ? -24.123 -3.231 16.938 1.00 88.12 231 LEU A N 1
ATOM 1711 C CA . LEU A 1 231 ? -23.508 -4.555 16.772 1.00 88.12 231 LEU A CA 1
ATOM 1712 C C . LEU A 1 231 ? -24.021 -5.380 15.583 1.00 88.12 231 LEU A C 1
ATOM 1714 O O . LEU A 1 231 ? -23.386 -6.370 15.232 1.00 88.12 231 LEU A O 1
ATOM 1718 N N . TYR A 1 232 ? -25.162 -5.022 14.996 1.00 88.50 232 TYR A N 1
ATOM 1719 C CA . TYR A 1 232 ? -25.742 -5.741 13.857 1.00 88.50 232 TYR A CA 1
ATOM 1720 C C . TYR A 1 232 ? -25.359 -5.106 12.519 1.00 88.50 232 TYR A C 1
ATOM 1722 O O . TYR A 1 232 ? -25.573 -5.704 11.463 1.00 88.50 232 TYR A O 1
ATOM 1730 N N . GLY A 1 233 ? -24.792 -3.902 12.561 1.00 89.25 233 GLY A N 1
ATOM 1731 C CA . GLY A 1 233 ? -24.253 -3.222 11.404 1.00 89.25 233 GLY A CA 1
ATOM 1732 C C . GLY A 1 233 ? -23.029 -3.921 10.815 1.00 89.25 233 GLY A C 1
ATOM 1733 O O . GLY A 1 2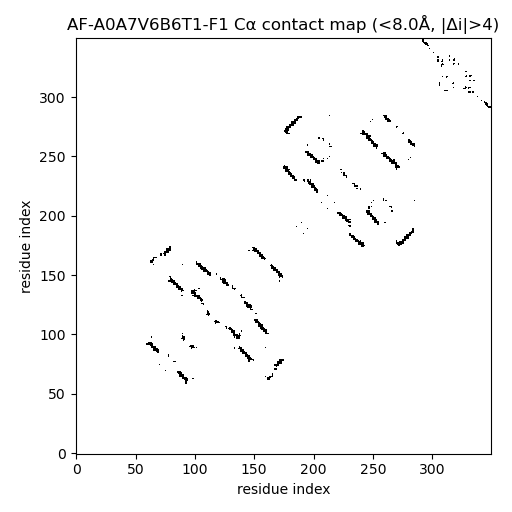33 ? -22.377 -4.774 11.421 1.00 89.25 233 GLY A O 1
ATOM 1734 N N . THR A 1 234 ? -22.706 -3.514 9.595 1.00 94.31 234 THR A N 1
ATOM 1735 C CA . THR A 1 234 ? -21.497 -3.934 8.888 1.00 94.31 234 THR A CA 1
ATOM 1736 C C . THR A 1 234 ? -20.807 -2.706 8.323 1.00 94.31 234 THR A C 1
ATOM 1738 O O . THR A 1 234 ? -21.446 -1.680 8.084 1.00 94.31 234 THR A O 1
ATOM 1741 N N . THR A 1 235 ? -19.500 -2.802 8.113 1.00 96.38 235 THR A N 1
ATOM 1742 C CA . THR A 1 235 ? -18.752 -1.815 7.331 1.00 96.38 235 THR A CA 1
ATOM 1743 C C . THR A 1 235 ? -18.017 -2.525 6.213 1.00 96.38 235 THR A C 1
ATOM 1745 O O . THR A 1 235 ? -17.585 -3.669 6.366 1.00 96.38 235 THR A O 1
ATOM 1748 N N . ARG A 1 236 ? -17.872 -1.839 5.087 1.00 96.50 236 ARG A N 1
ATOM 1749 C CA . ARG A 1 236 ? -17.140 -2.332 3.931 1.00 96.50 236 ARG A CA 1
ATOM 1750 C C . ARG A 1 236 ? -15.967 -1.410 3.660 1.00 96.50 236 ARG A C 1
ATOM 1752 O O . ARG A 1 236 ? -16.130 -0.195 3.617 1.00 96.50 236 ARG A O 1
ATOM 1759 N N . PHE A 1 237 ? -14.809 -2.015 3.463 1.00 96.56 237 PHE A N 1
ATOM 1760 C CA . PHE A 1 237 ? -13.604 -1.348 3.010 1.00 96.56 237 PHE A CA 1
ATOM 1761 C C . PHE A 1 237 ? -13.303 -1.808 1.592 1.00 96.56 237 PHE A C 1
ATOM 1763 O O . PHE A 1 237 ? -13.133 -3.004 1.344 1.00 96.56 237 PHE A O 1
ATOM 1770 N N . ASP A 1 238 ? -13.262 -0.856 0.671 1.00 93.75 238 ASP A N 1
ATOM 1771 C CA . ASP A 1 238 ? -12.936 -1.085 -0.730 1.00 93.75 238 ASP A CA 1
ATOM 1772 C C . ASP A 1 238 ? -11.489 -0.684 -1.016 1.00 93.75 238 ASP A C 1
ATOM 1774 O O . ASP A 1 238 ? -10.924 0.181 -0.348 1.00 93.75 238 ASP A O 1
ATOM 1778 N N . CYS A 1 239 ? -10.900 -1.312 -2.032 1.00 89.06 239 CYS A N 1
ATOM 1779 C CA . CYS A 1 239 ? -9.566 -0.990 -2.533 1.00 89.06 239 CYS A CA 1
ATOM 1780 C C . CYS A 1 239 ? -8.436 -1.028 -1.490 1.00 89.06 239 CYS A C 1
ATOM 1782 O O . CYS A 1 239 ? -7.491 -0.245 -1.570 1.00 89.06 239 CYS A O 1
ATOM 1784 N N . ILE A 1 240 ? -8.477 -1.983 -0.557 1.00 92.38 240 ILE A N 1
ATOM 1785 C CA . ILE A 1 240 ? -7.306 -2.291 0.277 1.00 92.38 240 ILE A CA 1
ATOM 1786 C C . ILE A 1 240 ? -6.300 -3.055 -0.599 1.00 92.38 240 ILE A C 1
ATOM 1788 O O . ILE A 1 240 ? -6.735 -3.935 -1.347 1.00 92.38 240 ILE A O 1
ATOM 1792 N N . PRO A 1 241 ? -4.983 -2.774 -0.546 1.00 90.31 241 PRO A N 1
ATOM 1793 C CA . PRO A 1 241 ? -4.015 -3.529 -1.336 1.00 90.31 241 PRO A CA 1
ATOM 1794 C C . PRO A 1 241 ? -4.149 -5.040 -1.085 1.00 90.31 241 PRO A C 1
ATOM 1796 O O . PRO A 1 241 ? -4.212 -5.509 0.045 1.00 90.31 241 PRO A O 1
ATOM 1799 N N . ALA A 1 242 ? -4.266 -5.828 -2.144 1.00 91.00 242 ALA A N 1
ATOM 1800 C CA . ALA A 1 242 ? -4.430 -7.270 -2.046 1.00 91.00 242 ALA A CA 1
ATOM 1801 C C . ALA A 1 242 ? -3.079 -7.993 -2.025 1.00 91.00 242 ALA A C 1
ATOM 1803 O O . ALA A 1 242 ? -2.028 -7.409 -2.283 1.00 91.00 242 ALA A O 1
ATOM 1804 N N . GLY A 1 243 ? -3.110 -9.293 -1.730 1.00 88.44 243 GLY A N 1
ATOM 1805 C CA . GLY A 1 243 ? -1.917 -10.141 -1.684 1.00 88.44 243 GLY A CA 1
ATOM 1806 C C . GLY A 1 243 ? -1.107 -10.012 -0.394 1.00 88.44 243 GLY A C 1
ATOM 1807 O O . GLY A 1 243 ? -0.067 -10.651 -0.274 1.00 88.44 243 GLY A O 1
ATOM 1808 N N . ASN A 1 244 ? -1.598 -9.241 0.578 1.00 92.19 244 ASN A N 1
ATOM 1809 C CA . ASN A 1 244 ? -0.966 -9.031 1.876 1.00 92.19 244 ASN A CA 1
ATOM 1810 C C . ASN A 1 244 ? -1.884 -9.472 3.024 1.00 92.19 244 ASN A C 1
ATOM 1812 O O . ASN A 1 244 ? -3.095 -9.654 2.855 1.00 92.19 244 ASN A O 1
ATOM 1816 N N . TYR A 1 245 ? -1.278 -9.647 4.197 1.00 95.81 245 TYR A N 1
ATOM 1817 C CA . TYR A 1 245 ? -1.971 -9.867 5.460 1.00 95.81 245 TYR A CA 1
ATOM 1818 C C . TYR A 1 245 ? -2.168 -8.535 6.185 1.00 95.81 245 TYR A C 1
ATOM 1820 O O . TYR A 1 245 ? -1.307 -7.659 6.135 1.00 95.81 245 TYR A O 1
ATOM 1828 N N . TYR A 1 246 ? -3.289 -8.412 6.885 1.00 97.19 246 TYR A N 1
ATOM 1829 C CA . TYR A 1 246 ? -3.662 -7.227 7.647 1.00 97.19 246 TYR A CA 1
ATOM 1830 C C . TYR A 1 246 ? -4.117 -7.602 9.052 1.00 97.19 246 TYR A C 1
ATOM 1832 O O . TYR A 1 246 ? -4.475 -8.753 9.316 1.00 97.19 246 TYR A O 1
ATOM 1840 N N . THR A 1 247 ? -4.146 -6.604 9.925 1.00 97.88 247 THR A N 1
ATOM 1841 C CA . THR A 1 247 ? -4.791 -6.689 11.232 1.00 97.88 247 THR A CA 1
ATOM 1842 C C . THR A 1 247 ? -6.027 -5.811 11.233 1.00 97.88 247 THR A C 1
ATOM 1844 O O . THR A 1 247 ? -5.976 -4.643 10.847 1.00 97.88 247 THR A O 1
ATOM 1847 N N . VAL A 1 248 ? -7.151 -6.362 11.677 1.00 97.69 248 VAL A N 1
ATOM 1848 C CA . VAL A 1 248 ? -8.400 -5.622 11.837 1.00 97.69 248 VAL A CA 1
ATOM 1849 C C . VAL A 1 248 ? -8.641 -5.422 13.319 1.00 97.69 248 VAL A C 1
ATOM 1851 O O . VAL A 1 248 ? -8.769 -6.382 14.074 1.00 97.69 248 VAL A O 1
ATOM 1854 N N . PHE A 1 249 ? -8.713 -4.165 13.734 1.00 97.56 249 PHE A N 1
ATOM 1855 C CA . PHE A 1 249 ? -8.912 -3.784 15.124 1.00 97.56 249 PHE A CA 1
ATOM 1856 C C . PHE A 1 249 ? -10.183 -2.970 15.263 1.00 97.56 249 PHE A C 1
ATOM 1858 O O . PHE A 1 249 ? -10.463 -2.108 14.436 1.00 97.56 249 PHE A O 1
ATOM 1865 N N . ALA A 1 250 ? -10.949 -3.204 16.318 1.00 96.81 250 ALA A N 1
ATOM 1866 C CA . ALA A 1 250 ? -12.128 -2.410 16.596 1.00 96.81 250 ALA A CA 1
ATOM 1867 C C . ALA A 1 250 ? -12.238 -2.032 18.065 1.00 96.81 250 ALA A C 1
ATOM 1869 O O . ALA A 1 250 ? -11.885 -2.803 18.957 1.00 96.81 250 ALA A O 1
ATOM 1870 N N . THR A 1 251 ? -12.794 -0.849 18.305 1.00 95.44 251 THR A N 1
ATOM 1871 C CA . THR A 1 251 ? -13.168 -0.366 19.634 1.00 95.44 251 THR A CA 1
ATOM 1872 C C . THR A 1 251 ? -14.630 0.046 19.630 1.00 95.44 251 THR A C 1
ATOM 1874 O O . THR A 1 251 ? -15.118 0.656 18.682 1.00 95.44 251 THR A O 1
ATOM 1877 N N . ALA A 1 252 ? -15.342 -0.295 20.695 1.00 94.44 252 ALA A N 1
ATOM 1878 C CA . ALA A 1 252 ? -16.743 0.032 20.892 1.00 94.44 252 ALA A CA 1
ATOM 1879 C C . ALA A 1 252 ? -16.902 0.816 22.189 1.00 94.44 252 ALA A C 1
ATOM 1881 O O . ALA A 1 252 ? -16.315 0.475 23.223 1.00 94.44 252 ALA A O 1
ATOM 1882 N N . LYS A 1 253 ? -17.718 1.866 22.143 1.00 92.19 253 LYS A N 1
ATOM 1883 C CA . LYS A 1 253 ? -17.998 2.700 23.306 1.00 92.19 253 LYS A CA 1
ATOM 1884 C C . LYS A 1 253 ? -19.255 2.238 24.022 1.00 92.19 253 LYS A C 1
ATOM 1886 O O . LYS A 1 253 ? -20.199 1.759 23.405 1.00 92.19 253 LYS A O 1
ATOM 1891 N N . GLY A 1 254 ? -19.259 2.384 25.339 1.00 89.75 254 GLY A N 1
ATOM 1892 C CA . GLY A 1 254 ? -20.416 2.096 26.178 1.00 89.75 254 GLY A CA 1
ATOM 1893 C C . GLY A 1 254 ? -21.335 3.309 26.385 1.00 89.75 254 GLY A C 1
ATOM 1894 O O . GLY A 1 254 ? -21.143 4.368 25.779 1.00 89.75 254 GLY A O 1
ATOM 1895 N N . PRO A 1 255 ? -22.299 3.197 27.316 1.00 86.31 255 PRO A N 1
ATOM 1896 C CA . PRO A 1 255 ? -23.255 4.260 27.648 1.00 86.31 255 PRO A CA 1
ATOM 1897 C C . PRO A 1 255 ? -22.606 5.566 28.127 1.00 86.31 255 PRO A C 1
ATOM 1899 O O . PRO A 1 255 ? -23.153 6.644 27.924 1.00 86.31 255 PRO A O 1
ATOM 1902 N N . TYR A 1 256 ? -21.425 5.472 28.739 1.00 86.06 256 TYR A N 1
ATOM 1903 C CA . TYR A 1 256 ? -20.684 6.610 29.289 1.00 86.06 256 TYR A CA 1
ATOM 1904 C C . TYR A 1 256 ? -19.610 7.155 28.333 1.00 86.06 256 TYR A C 1
ATOM 1906 O O . TYR A 1 256 ? -18.705 7.855 28.771 1.00 86.06 256 TYR A O 1
ATOM 1914 N N . ASN A 1 257 ? -19.670 6.818 27.035 1.00 84.94 257 ASN A N 1
ATOM 1915 C CA . ASN A 1 257 ? -18.708 7.246 26.001 1.00 84.94 257 ASN A CA 1
ATOM 1916 C C . ASN A 1 257 ? -17.247 6.776 26.232 1.00 84.94 257 ASN A C 1
ATOM 1918 O O . ASN A 1 257 ? -16.349 7.151 25.475 1.00 84.94 257 ASN A O 1
ATOM 1922 N N . CYS A 1 258 ? -17.011 5.922 27.232 1.00 88.06 258 CYS A N 1
ATOM 1923 C CA . CYS A 1 258 ? -15.761 5.193 27.450 1.00 88.06 258 CYS A CA 1
ATOM 1924 C C . CYS A 1 258 ? -15.702 3.944 26.567 1.00 88.06 258 CYS A C 1
ATOM 1926 O O . CYS A 1 258 ? -16.744 3.378 26.227 1.00 88.06 258 CYS A O 1
ATOM 1928 N N . ILE A 1 259 ? -14.494 3.487 26.232 1.00 90.56 259 ILE A N 1
ATOM 1929 C CA . ILE A 1 259 ? -14.311 2.217 25.523 1.00 90.56 259 ILE A CA 1
ATOM 1930 C C . ILE A 1 259 ? -14.741 1.087 26.457 1.00 90.56 259 ILE A C 1
ATOM 1932 O O . ILE A 1 259 ? -14.253 0.975 27.577 1.00 90.56 259 ILE A O 1
ATOM 1936 N N . ALA A 1 260 ? -15.708 0.299 26.002 1.00 91.94 260 ALA A N 1
ATOM 1937 C CA . ALA A 1 260 ? -16.326 -0.771 26.775 1.00 91.94 260 ALA A CA 1
ATOM 1938 C C . ALA A 1 260 ? -16.052 -2.149 26.171 1.00 91.94 260 ALA A C 1
ATOM 1940 O O . ALA A 1 260 ? -16.136 -3.152 26.872 1.00 91.94 260 ALA A O 1
ATOM 1941 N N . ALA A 1 261 ? -15.725 -2.215 24.882 1.00 93.94 261 ALA A N 1
ATOM 1942 C CA . ALA A 1 261 ? -15.342 -3.451 24.224 1.00 93.94 261 ALA A CA 1
ATOM 1943 C C . ALA A 1 261 ? -14.321 -3.187 23.120 1.00 93.94 261 ALA A C 1
ATOM 1945 O O . ALA A 1 261 ? -14.269 -2.097 22.547 1.00 93.94 261 ALA A O 1
ATOM 1946 N N . SER A 1 262 ? -13.521 -4.197 22.815 1.00 94.81 262 SER A N 1
ATOM 1947 C CA . SER A 1 262 ? -12.592 -4.183 21.692 1.00 94.81 262 SER A CA 1
ATOM 1948 C C . SER A 1 262 ? -12.442 -5.574 21.107 1.00 94.81 262 SER A C 1
ATOM 1950 O O . SER A 1 262 ? -12.651 -6.571 21.793 1.00 94.81 262 SER A O 1
ATOM 1952 N N . GLY A 1 263 ? -12.061 -5.641 19.842 1.00 95.25 263 GLY A N 1
ATOM 1953 C CA . GLY A 1 263 ? -11.747 -6.890 19.166 1.00 95.25 263 GLY A CA 1
ATOM 1954 C C . GLY A 1 263 ? -10.572 -6.697 18.236 1.00 95.25 263 GLY A C 1
ATOM 1955 O O . GLY A 1 263 ? -10.344 -5.595 17.735 1.00 95.25 263 GLY A O 1
ATOM 1956 N N . CYS A 1 264 ? -9.828 -7.770 18.028 1.00 96.62 264 CYS A N 1
ATOM 1957 C CA . CYS A 1 264 ? -8.705 -7.788 17.118 1.00 96.62 264 CYS A CA 1
ATOM 1958 C C . CYS A 1 264 ? -8.645 -9.143 16.418 1.00 96.62 264 CYS A C 1
ATOM 1960 O O . CYS A 1 264 ? -8.834 -10.171 17.068 1.00 96.62 264 CYS A O 1
ATOM 1962 N N . ASP A 1 265 ? -8.406 -9.120 15.112 1.00 97.44 265 ASP A N 1
ATOM 1963 C CA . ASP A 1 265 ? -8.083 -10.296 14.310 1.00 97.44 265 ASP A CA 1
ATOM 1964 C C . ASP A 1 265 ? -6.871 -9.956 13.439 1.00 97.44 265 ASP A C 1
ATOM 1966 O O . ASP A 1 265 ? -6.935 -9.046 12.605 1.00 97.44 265 ASP A O 1
ATOM 1970 N N . ASP A 1 266 ? -5.752 -10.637 13.672 1.00 95.62 266 ASP A N 1
ATOM 1971 C CA . ASP A 1 266 ? -4.548 -10.530 12.857 1.00 95.62 266 ASP A CA 1
ATOM 1972 C C . ASP A 1 266 ? -4.454 -11.694 11.856 1.00 95.62 266 ASP A C 1
ATOM 1974 O O . ASP A 1 266 ? -5.156 -12.700 11.933 1.00 95.62 266 ASP A O 1
ATOM 1978 N N . GLY A 1 267 ? -3.647 -11.526 10.807 1.00 95.31 267 GLY A N 1
ATOM 1979 C CA . GLY A 1 267 ? -3.561 -12.531 9.739 1.00 95.31 267 GLY A CA 1
ATOM 1980 C C . GLY A 1 267 ? -4.739 -12.496 8.753 1.00 95.31 267 GLY A C 1
ATOM 1981 O O . GLY A 1 267 ? -5.033 -13.478 8.056 1.00 95.31 267 GLY A O 1
ATOM 1982 N N . VAL A 1 268 ? -5.397 -11.345 8.611 1.00 96.69 268 VAL A N 1
ATOM 1983 C CA . VAL A 1 268 ? -6.456 -11.133 7.624 1.00 96.69 268 VAL A CA 1
ATOM 1984 C C . VAL A 1 268 ? -5.847 -10.955 6.227 1.00 96.69 268 VAL A C 1
ATOM 1986 O O . VAL A 1 268 ? -5.578 -9.850 5.776 1.00 96.69 268 VAL A O 1
ATOM 1989 N N . PHE A 1 269 ? -5.607 -12.060 5.522 1.00 96.56 269 PHE A N 1
ATOM 1990 C CA . PHE A 1 269 ? -5.264 -12.066 4.097 1.00 96.56 269 PHE A CA 1
ATOM 1991 C C . PHE A 1 269 ? -6.400 -11.555 3.199 1.00 96.56 269 PHE A C 1
ATOM 1993 O O . PHE A 1 269 ? -7.530 -12.053 3.305 1.00 96.56 269 PHE A O 1
ATOM 2000 N N . LEU A 1 270 ? -6.081 -10.645 2.275 1.00 95.75 270 LEU A N 1
ATOM 2001 C CA . LEU A 1 270 ? -6.993 -10.169 1.230 1.00 95.75 270 LEU A CA 1
ATOM 2002 C C . LEU A 1 270 ? -6.564 -10.674 -0.150 1.00 95.75 270 LEU A C 1
ATOM 2004 O O . LEU A 1 270 ? -5.431 -10.469 -0.583 1.00 95.75 270 LEU A O 1
ATOM 2008 N N . GLN A 1 271 ? -7.488 -11.330 -0.854 1.00 92.06 271 GLN A N 1
ATOM 2009 C CA . GLN A 1 271 ? -7.264 -11.797 -2.223 1.00 92.06 271 GLN A CA 1
ATOM 2010 C C . GLN A 1 271 ? -7.522 -10.671 -3.237 1.00 92.06 271 GLN A C 1
ATOM 2012 O O . GLN A 1 271 ? -8.423 -9.861 -3.011 1.00 92.06 271 GLN A O 1
ATOM 2017 N N . PRO A 1 272 ? -6.786 -10.645 -4.365 1.00 90.62 272 PRO A N 1
ATOM 2018 C CA . PRO A 1 272 ? -7.084 -9.760 -5.489 1.00 90.62 272 PRO A CA 1
ATOM 2019 C C . PRO A 1 272 ? -8.526 -9.927 -5.967 1.00 90.62 272 PRO A C 1
ATOM 2021 O O . PRO A 1 272 ? -9.005 -11.058 -6.088 1.00 90.62 272 PRO A O 1
ATOM 2024 N N . ASP A 1 273 ? -9.200 -8.808 -6.225 1.00 88.62 273 ASP A N 1
ATOM 2025 C CA . ASP A 1 273 ? -10.526 -8.712 -6.846 1.00 88.62 273 ASP A CA 1
ATOM 2026 C C . ASP A 1 273 ? -11.636 -9.492 -6.119 1.00 88.62 273 ASP A C 1
ATOM 2028 O O . ASP A 1 273 ? -12.661 -9.855 -6.703 1.00 88.62 273 ASP A O 1
ATOM 2032 N N . LYS A 1 274 ? -11.448 -9.766 -4.822 1.00 92.44 274 LYS A N 1
ATOM 2033 C CA . LYS A 1 274 ? -12.418 -10.483 -3.989 1.00 92.44 274 LYS A CA 1
ATOM 2034 C C . LYS A 1 274 ? -12.654 -9.781 -2.665 1.00 92.44 274 LYS A C 1
ATOM 2036 O O . LYS A 1 274 ? -11.737 -9.233 -2.054 1.00 92.44 274 LYS A O 1
ATOM 2041 N N . CYS A 1 275 ? -13.896 -9.877 -2.196 1.00 95.62 275 CYS A N 1
ATOM 2042 C CA . CYS A 1 275 ? -14.249 -9.438 -0.855 1.00 95.62 275 CYS A CA 1
ATOM 2043 C C . CYS A 1 275 ? -14.073 -10.579 0.129 1.00 95.62 275 CYS A C 1
ATOM 2045 O O . CYS A 1 275 ? -14.595 -11.675 -0.080 1.00 95.62 275 CYS A O 1
ATOM 2047 N N . ARG A 1 276 ? -13.353 -10.307 1.211 1.00 96.69 276 ARG A N 1
ATOM 2048 C CA . ARG A 1 276 ? -13.319 -11.174 2.378 1.00 96.69 276 ARG A CA 1
ATOM 2049 C C . ARG A 1 276 ? -14.393 -10.725 3.356 1.00 96.69 276 ARG A C 1
ATOM 2051 O O . ARG A 1 276 ? -14.404 -9.568 3.765 1.00 96.69 276 ARG A O 1
ATOM 2058 N N . ASP A 1 277 ? -15.241 -11.656 3.766 1.00 97.50 277 ASP A N 1
ATOM 2059 C CA . ASP A 1 277 ? -16.145 -11.448 4.890 1.00 97.50 277 ASP A CA 1
ATOM 2060 C C . ASP A 1 277 ? -15.424 -11.829 6.186 1.00 97.50 277 ASP A C 1
ATOM 2062 O O . ASP A 1 277 ? -14.881 -12.929 6.319 1.00 97.50 277 ASP A O 1
ATOM 2066 N N . LEU A 1 278 ? -15.397 -10.903 7.139 1.00 97.25 278 LEU A N 1
ATOM 2067 C CA . LEU A 1 278 ? -14.803 -11.079 8.454 1.00 97.25 278 LEU A CA 1
ATOM 2068 C C . LEU A 1 278 ? -15.873 -10.872 9.526 1.00 97.25 278 LEU A C 1
ATOM 2070 O O . LEU A 1 278 ? -16.569 -9.859 9.539 1.00 97.25 278 LEU A O 1
ATOM 2074 N N . ALA A 1 279 ? -15.988 -11.826 10.445 1.00 97.12 279 ALA A N 1
ATOM 2075 C CA . ALA A 1 279 ? -16.781 -11.680 11.659 1.00 97.12 279 ALA A CA 1
ATOM 2076 C C . ALA A 1 279 ? -15.842 -11.364 12.825 1.00 97.12 279 ALA A C 1
ATOM 2078 O O . ALA A 1 279 ? -15.294 -12.271 13.447 1.00 97.12 279 ALA A O 1
ATOM 2079 N N . LEU A 1 280 ? -15.637 -10.076 13.091 1.00 97.06 280 LEU A N 1
ATOM 2080 C CA . LEU A 1 280 ? -14.740 -9.612 14.138 1.00 97.06 280 LEU A CA 1
ATOM 2081 C C . LEU A 1 280 ? -15.391 -9.808 15.509 1.00 97.06 280 LEU A C 1
ATOM 2083 O O . LEU A 1 280 ? -16.445 -9.237 15.803 1.00 97.06 280 LEU A O 1
ATOM 2087 N N . GLN A 1 281 ? -14.748 -10.615 16.349 1.00 96.31 281 GLN A N 1
ATOM 2088 C CA . GLN A 1 281 ? -15.196 -10.873 17.711 1.00 96.31 281 GLN A CA 1
ATOM 2089 C C . GLN A 1 281 ? -14.728 -9.747 18.640 1.00 96.31 281 GLN A C 1
ATOM 2091 O O . GLN A 1 281 ? -13.534 -9.518 18.819 1.00 96.31 281 GLN A O 1
ATOM 2096 N N . LEU A 1 282 ? -15.687 -9.050 19.237 1.00 94.88 282 LEU A N 1
ATOM 2097 C CA . LEU A 1 282 ? -15.491 -8.047 20.269 1.00 94.88 282 LEU A CA 1
ATOM 2098 C C . LEU A 1 282 ? -15.650 -8.698 21.643 1.00 94.88 282 LEU A C 1
ATOM 2100 O O . LEU A 1 282 ? -16.634 -9.395 21.902 1.00 94.88 282 LEU A O 1
ATOM 2104 N N . TYR A 1 283 ? -14.722 -8.389 22.536 1.00 93.00 283 TYR A N 1
ATOM 2105 C CA . TYR A 1 283 ? -14.766 -8.777 23.937 1.00 93.00 283 TYR A CA 1
ATOM 2106 C C . TYR A 1 283 ? -14.947 -7.546 24.810 1.00 93.00 283 TYR A C 1
ATOM 2108 O O . TYR A 1 283 ? -14.521 -6.445 24.449 1.00 93.00 283 TYR A O 1
ATOM 2116 N N . LEU A 1 284 ? -15.580 -7.723 25.969 1.00 90.81 284 LEU A N 1
ATOM 2117 C CA . LEU A 1 284 ? -15.628 -6.678 26.986 1.00 90.81 284 LEU A CA 1
ATOM 2118 C C . LEU A 1 284 ? -14.196 -6.238 27.325 1.00 90.81 284 LEU A C 1
ATOM 2120 O O . LEU A 1 284 ? -13.357 -7.066 27.674 1.00 90.81 284 LEU A O 1
ATOM 2124 N N . ALA A 1 285 ? -13.930 -4.937 27.235 1.00 84.06 285 ALA A N 1
ATOM 2125 C CA . ALA A 1 285 ? -12.672 -4.377 27.692 1.00 84.06 285 ALA A CA 1
ATOM 2126 C C . ALA A 1 285 ? -12.664 -4.501 29.217 1.00 84.06 285 ALA A C 1
ATOM 2128 O O . ALA A 1 285 ? -13.434 -3.829 29.911 1.00 84.06 285 ALA A O 1
ATOM 2129 N N . THR A 1 286 ? -11.863 -5.430 29.735 1.00 71.62 286 THR A N 1
ATOM 2130 C CA . THR A 1 286 ? -11.768 -5.668 31.170 1.00 71.62 286 THR A CA 1
ATOM 2131 C C . THR A 1 286 ? -11.176 -4.425 31.807 1.00 71.62 286 THR A C 1
ATOM 2133 O O . THR A 1 286 ? -9.974 -4.181 31.716 1.00 71.62 286 THR A O 1
ATOM 2136 N N . LEU A 1 287 ? -12.020 -3.625 32.457 1.00 64.75 287 LEU A N 1
ATOM 2137 C CA . LEU A 1 287 ? -11.532 -2.572 33.330 1.00 64.75 287 LEU A CA 1
ATOM 2138 C C . LEU A 1 287 ? -10.680 -3.258 34.391 1.00 64.75 287 LEU A C 1
ATOM 2140 O O . LEU A 1 287 ? -11.176 -4.098 35.140 1.00 64.75 287 LEU A O 1
ATOM 2144 N N . ASN A 1 288 ? -9.394 -2.933 34.422 1.00 64.31 288 ASN A N 1
ATOM 2145 C CA . ASN A 1 288 ? -8.548 -3.251 35.551 1.00 64.31 288 ASN A CA 1
ATOM 2146 C C . ASN A 1 288 ? -8.633 -2.059 36.512 1.00 64.31 288 ASN A C 1
ATOM 2148 O O . ASN A 1 288 ? -7.922 -1.076 36.299 1.00 64.31 288 ASN A O 1
ATOM 2152 N N . PRO A 1 289 ? -9.503 -2.093 37.540 1.00 60.16 289 PRO A N 1
ATOM 2153 C CA . PRO A 1 289 ? -9.610 -1.012 38.509 1.00 60.16 289 PRO A CA 1
ATOM 2154 C C . PRO A 1 289 ? -8.399 -0.963 39.453 1.00 60.16 289 PRO A C 1
ATOM 2156 O O . PRO A 1 289 ? -8.450 -0.285 40.470 1.00 60.16 289 PRO A O 1
ATOM 2159 N N . ALA A 1 290 ? -7.318 -1.706 39.190 1.00 56.44 290 ALA A N 1
ATOM 2160 C CA . ALA A 1 290 ? -6.099 -1.585 39.968 1.00 56.44 290 ALA A CA 1
ATOM 2161 C C . ALA A 1 290 ? -5.446 -0.227 39.683 1.00 56.44 290 ALA A C 1
ATOM 2163 O O . ALA A 1 290 ? -4.883 0.014 38.615 1.00 56.44 290 ALA A O 1
ATOM 2164 N N . GLY A 1 291 ? -5.503 0.666 40.6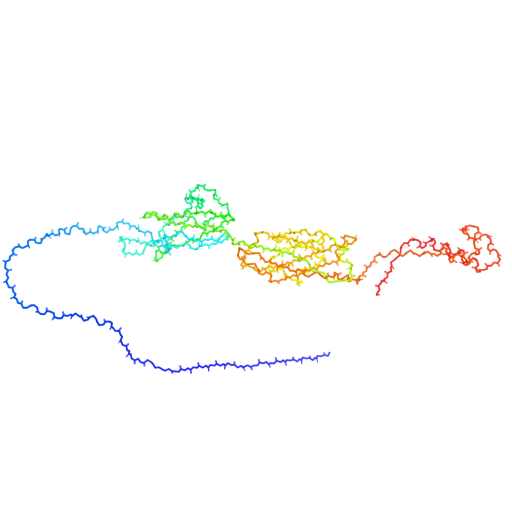63 1.00 58.81 291 GLY A N 1
ATOM 2165 C CA . GLY A 1 291 ? -4.953 2.005 40.539 1.00 58.81 291 GLY A CA 1
ATOM 2166 C C . GLY A 1 291 ? -5.182 2.831 41.794 1.00 58.81 291 GLY A C 1
ATOM 2167 O O . GLY A 1 291 ? -5.875 2.421 42.721 1.00 58.81 291 GLY A O 1
ATOM 2168 N N . ARG A 1 292 ? -4.569 4.014 41.834 1.00 52.50 292 ARG A N 1
ATOM 2169 C CA . ARG A 1 292 ? -4.898 5.036 42.830 1.00 52.50 292 ARG A CA 1
ATOM 2170 C C . ARG A 1 292 ? -5.912 5.979 42.202 1.00 52.50 292 ARG A C 1
ATOM 2172 O O . ARG A 1 292 ? -5.644 6.513 41.130 1.00 52.50 292 ARG A O 1
ATOM 2179 N N . TYR A 1 293 ? -7.036 6.177 42.875 1.00 60.38 293 TYR A N 1
ATOM 2180 C CA . TYR A 1 293 ? -8.102 7.062 42.424 1.00 60.38 293 TYR A CA 1
ATOM 2181 C C . TYR A 1 293 ? -8.337 8.141 43.468 1.00 60.38 293 TYR A C 1
ATOM 2183 O O . TYR A 1 293 ? -8.361 7.850 44.665 1.00 60.38 293 TYR A O 1
ATOM 2191 N N . ASP A 1 294 ? -8.568 9.366 43.008 1.00 50.91 294 ASP A N 1
ATOM 2192 C CA . ASP A 1 294 ? -9.131 10.414 43.849 1.00 50.91 294 ASP A CA 1
ATOM 2193 C C . ASP A 1 294 ? -10.631 10.147 43.986 1.00 50.91 294 ASP A C 1
ATOM 2195 O O . ASP A 1 294 ? -11.431 10.443 43.096 1.00 50.91 294 ASP A O 1
ATOM 2199 N N . CYS A 1 295 ? -11.006 9.505 45.087 1.00 47.66 295 CYS A N 1
ATOM 2200 C CA . CYS A 1 295 ? -12.401 9.250 45.416 1.00 47.66 295 CYS A CA 1
ATOM 2201 C C . CYS A 1 295 ? -12.972 10.449 46.184 1.00 47.66 295 CYS A C 1
ATOM 2203 O O . CYS A 1 295 ? -12.289 11.047 47.013 1.00 47.66 295 CYS A O 1
ATOM 2205 N N . THR A 1 296 ? -14.230 10.802 45.917 1.00 54.16 296 THR A N 1
ATOM 2206 C CA . THR A 1 296 ? -15.000 11.725 46.764 1.00 54.16 296 THR A CA 1
ATOM 2207 C C . THR A 1 296 ? -16.065 10.911 47.475 1.00 54.16 296 THR A C 1
ATOM 2209 O O . THR A 1 296 ? -17.091 10.566 46.889 1.00 54.16 296 THR A O 1
ATOM 2212 N N . ASP A 1 297 ? -15.793 10.565 48.728 1.00 49.69 297 ASP A N 1
ATOM 2213 C CA . ASP A 1 297 ? -16.721 9.792 49.540 1.00 49.69 297 ASP A CA 1
ATOM 2214 C C . ASP A 1 297 ? -17.818 10.716 50.092 1.00 49.69 297 ASP A C 1
ATOM 2216 O O . ASP A 1 297 ? -17.555 11.658 50.842 1.00 49.69 297 ASP A O 1
ATOM 2220 N N . HIS A 1 298 ? -19.070 10.454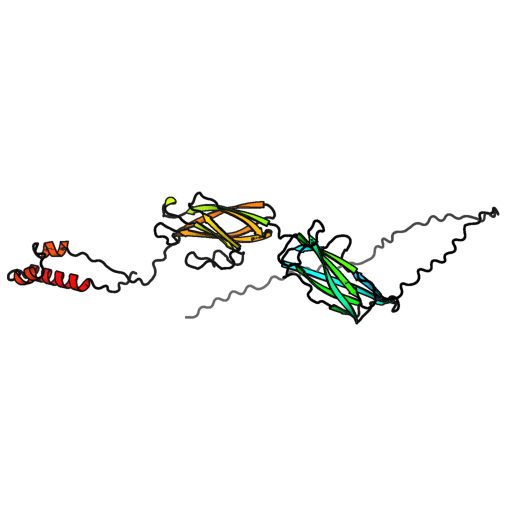 49.716 1.00 58.81 298 HIS A N 1
ATOM 2221 C CA . HIS A 1 298 ? -20.232 11.170 50.238 1.00 58.81 298 HIS A CA 1
ATOM 2222 C C . HIS A 1 298 ? -20.860 10.372 51.378 1.00 58.81 298 HIS A C 1
ATOM 2224 O O . HIS A 1 298 ? -21.673 9.476 51.154 1.00 58.81 298 HIS A O 1
ATOM 2230 N N . PHE A 1 299 ? -20.496 10.706 52.614 1.00 60.72 299 PHE A N 1
ATOM 2231 C CA . PHE A 1 299 ? -21.136 10.119 53.784 1.00 60.72 299 PHE A CA 1
ATOM 2232 C C . PHE A 1 299 ? -22.349 10.952 54.217 1.00 60.72 299 PHE A C 1
ATOM 2234 O O . PHE A 1 299 ? -22.203 12.062 54.730 1.00 60.72 299 PHE A O 1
ATOM 2241 N N . ASP A 1 300 ? -23.555 10.412 54.031 1.00 63.38 300 ASP A N 1
ATOM 2242 C CA . ASP A 1 300 ? -24.790 11.018 54.533 1.00 63.38 300 ASP A CA 1
ATOM 2243 C C . ASP A 1 300 ? -25.162 10.441 55.907 1.00 63.38 300 ASP A C 1
ATOM 2245 O O . ASP A 1 300 ? -25.754 9.368 56.029 1.00 63.38 300 ASP A O 1
ATOM 2249 N N . PHE A 1 301 ? -24.819 11.180 56.963 1.00 66.25 301 PHE A N 1
ATOM 2250 C CA . PHE A 1 301 ? -25.186 10.844 58.342 1.00 66.25 301 PHE A CA 1
ATOM 2251 C C . PHE A 1 301 ? -26.460 11.555 58.822 1.00 66.25 301 PHE A C 1
ATOM 2253 O O . PHE A 1 301 ? -26.786 11.501 60.009 1.00 66.25 301 PHE A O 1
ATOM 2260 N N . THR A 1 302 ? -27.203 12.216 57.929 1.00 66.88 302 THR A N 1
ATOM 2261 C CA . THR A 1 302 ? -28.329 13.092 58.290 1.00 66.88 302 THR A CA 1
ATOM 2262 C C . THR A 1 302 ? -29.381 12.373 59.134 1.00 66.88 302 THR A C 1
ATOM 2264 O O . THR A 1 302 ? -29.877 12.939 60.107 1.00 66.88 302 THR A O 1
ATOM 2267 N N . ASN A 1 303 ? -29.707 11.120 58.809 1.00 68.00 303 ASN A N 1
ATOM 2268 C CA . ASN A 1 303 ? -30.735 10.363 59.532 1.00 68.00 303 ASN A CA 1
ATOM 2269 C C . ASN A 1 303 ? -30.229 9.828 60.879 1.00 68.00 303 ASN A C 1
ATOM 2271 O O . ASN A 1 303 ? -30.915 9.965 61.885 1.00 68.00 303 ASN A O 1
ATOM 2275 N N . VAL A 1 304 ? -28.990 9.329 60.929 1.00 66.44 304 VAL A N 1
ATOM 2276 C CA . VAL A 1 304 ? -28.367 8.833 62.172 1.00 66.44 304 VAL A CA 1
ATOM 2277 C C . VAL A 1 304 ? -28.251 9.949 63.208 1.00 66.44 304 VAL A C 1
ATOM 2279 O O . VAL A 1 304 ? -28.468 9.741 64.402 1.00 66.44 304 VAL A O 1
ATOM 2282 N N . ILE A 1 305 ? -27.936 11.158 62.749 1.00 65.19 305 ILE A N 1
ATOM 2283 C CA . ILE A 1 305 ? -27.761 12.303 63.633 1.00 65.19 305 ILE A CA 1
ATOM 2284 C C . ILE A 1 305 ? -29.106 12.873 64.075 1.00 65.19 305 ILE A C 1
ATOM 2286 O O . ILE A 1 305 ? -29.243 13.216 65.245 1.00 65.19 305 ILE A O 1
ATOM 2290 N N . LYS A 1 306 ? -30.115 12.903 63.196 1.00 64.50 306 LYS A N 1
ATOM 2291 C CA . LYS A 1 306 ? -31.493 13.243 63.582 1.00 64.50 306 LYS A CA 1
ATOM 2292 C C . LYS A 1 306 ? -32.005 12.326 64.686 1.00 64.50 306 LYS A C 1
ATOM 2294 O O . LYS A 1 306 ? -32.517 12.822 65.686 1.00 64.50 306 LYS A O 1
ATOM 2299 N N . ASP A 1 307 ? -31.810 11.022 64.543 1.00 68.25 307 ASP A N 1
ATOM 2300 C CA . ASP A 1 307 ? -32.278 10.048 65.528 1.00 68.25 307 ASP A CA 1
ATOM 2301 C C . ASP A 1 307 ? -31.510 10.175 66.851 1.00 68.25 307 ASP A C 1
ATOM 2303 O O . ASP A 1 307 ? -32.107 10.168 67.929 1.00 68.25 307 ASP A O 1
ATOM 2307 N N . CYS A 1 308 ? -30.191 10.379 66.793 1.00 66.38 308 CYS A N 1
ATOM 2308 C CA . CYS A 1 308 ? -29.370 10.496 67.996 1.00 66.38 308 CYS A CA 1
ATOM 2309 C C . CYS A 1 308 ? -29.500 11.852 68.723 1.00 66.38 308 CYS A C 1
ATOM 2311 O O . CYS A 1 308 ? -29.430 11.915 69.952 1.00 66.38 308 CYS A O 1
ATOM 2313 N N . ALA A 1 309 ? -29.730 12.945 67.993 1.00 62.00 309 ALA A N 1
ATOM 2314 C CA . ALA A 1 309 ? -29.971 14.276 68.556 1.00 62.00 309 ALA A CA 1
ATOM 2315 C C . ALA A 1 309 ? -31.423 14.469 69.040 1.00 62.00 309 ALA A C 1
ATOM 2317 O O . ALA A 1 309 ? -31.796 15.570 69.442 1.00 62.00 309 ALA A O 1
ATOM 2318 N N . GLY A 1 310 ? -32.259 13.422 68.999 1.00 66.38 310 GLY A N 1
ATOM 2319 C CA . GLY A 1 310 ? -33.662 13.495 69.415 1.00 66.38 310 GLY A CA 1
ATOM 2320 C C . GLY A 1 310 ? -34.528 14.370 68.502 1.00 66.38 310 GLY A C 1
ATOM 2321 O O . GLY A 1 310 ? -35.461 15.011 68.976 1.00 66.38 310 GLY A O 1
ATOM 2322 N N . GLY A 1 311 ? -34.206 14.429 67.208 1.00 64.75 311 GLY A N 1
ATOM 2323 C CA . GLY A 1 311 ? -34.933 15.196 66.194 1.00 64.75 311 GLY A CA 1
ATOM 2324 C C . GLY A 1 311 ? -34.476 16.647 66.021 1.00 64.75 311 GLY A C 1
ATOM 2325 O O . GLY A 1 311 ? -35.028 17.351 65.177 1.00 64.75 311 GLY A O 1
ATOM 2326 N N . ILE A 1 312 ? -33.469 17.108 66.772 1.00 64.12 312 ILE A N 1
ATOM 2327 C CA . ILE A 1 312 ? -32.946 18.479 66.669 1.00 64.12 312 ILE A CA 1
ATOM 2328 C C 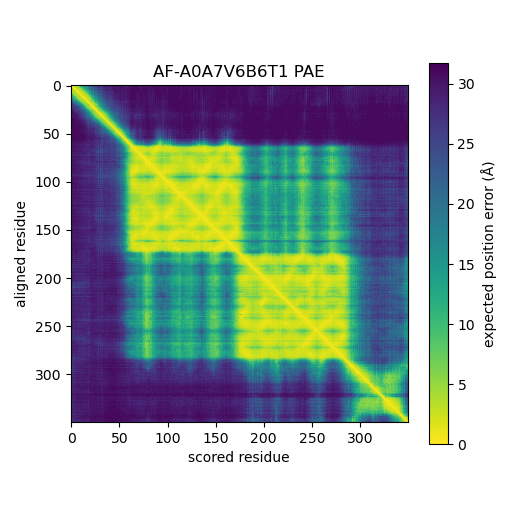. ILE A 1 312 ? -31.998 18.581 65.467 1.00 64.12 312 ILE A C 1
ATOM 2330 O O . ILE A 1 312 ? -30.937 17.964 65.443 1.00 64.12 312 ILE A O 1
ATOM 2334 N N . THR A 1 313 ? -32.369 19.380 64.464 1.00 60.91 313 THR A N 1
ATOM 2335 C CA . THR A 1 313 ? -31.609 19.536 63.206 1.00 60.91 313 THR A CA 1
ATOM 2336 C C . THR A 1 313 ? -30.827 20.842 63.104 1.00 60.91 313 THR A C 1
ATOM 2338 O O . THR A 1 313 ? -30.096 21.044 62.135 1.00 60.91 313 THR A O 1
ATOM 2341 N N . VAL A 1 314 ? -30.992 21.754 64.065 1.00 63.88 314 VAL A N 1
ATOM 2342 C CA . VAL A 1 314 ? -30.344 23.070 64.050 1.00 63.88 314 VAL A CA 1
ATOM 2343 C C . VAL A 1 314 ? -29.117 23.030 64.971 1.00 63.88 314 VAL A C 1
ATOM 2345 O O . VAL A 1 314 ? -29.271 22.815 66.173 1.00 63.88 314 VAL A O 1
ATOM 2348 N N . PRO A 1 315 ? -27.888 23.249 64.464 1.00 59.16 315 PRO A N 1
ATOM 2349 C CA . PRO A 1 315 ? -26.671 23.006 65.243 1.00 59.16 315 PRO A CA 1
ATOM 2350 C C . PRO A 1 315 ? -26.534 23.877 66.495 1.00 59.16 315 PRO A C 1
ATOM 2352 O O . PRO A 1 315 ? -26.047 23.417 67.528 1.00 59.16 315 PRO A O 1
ATOM 2355 N N . LEU A 1 316 ? -26.969 25.137 66.402 1.00 58.97 316 LEU A N 1
ATOM 2356 C CA . LEU A 1 316 ? -26.906 26.102 67.500 1.00 58.97 316 LEU A CA 1
ATOM 2357 C C . LEU A 1 316 ? -27.929 25.779 68.602 1.00 58.97 316 LEU A C 1
ATOM 2359 O O . LEU A 1 316 ? -27.647 25.953 69.786 1.00 58.97 316 LEU A O 1
ATOM 2363 N N . GLU A 1 317 ? -29.089 25.243 68.219 1.00 62.09 317 GLU A N 1
ATOM 2364 C CA . GLU A 1 317 ? -30.116 24.756 69.147 1.00 62.09 317 GLU A CA 1
ATOM 2365 C C . GLU A 1 317 ? -29.695 23.426 69.785 1.00 62.09 317 GLU A C 1
ATOM 2367 O O . GLU A 1 317 ? -29.903 23.222 70.973 1.00 62.09 317 GLU A O 1
ATOM 2372 N N . CYS A 1 318 ? -29.003 22.555 69.045 1.00 60.16 318 CYS A N 1
ATOM 2373 C CA . CYS A 1 318 ? -28.465 21.285 69.548 1.00 60.16 318 CYS A CA 1
ATOM 2374 C C . CYS A 1 318 ? -27.406 21.512 70.649 1.00 60.16 318 CYS A C 1
ATOM 2376 O O . CYS A 1 318 ? -27.434 20.883 71.709 1.00 60.16 318 CYS A O 1
ATOM 2378 N N . ALA A 1 319 ? -26.495 22.472 70.448 1.00 58.59 319 ALA A N 1
ATOM 2379 C CA . ALA A 1 319 ? -25.467 22.821 71.432 1.00 58.59 319 ALA A CA 1
ATOM 2380 C C . ALA A 1 319 ? -26.029 23.494 72.701 1.00 58.59 319 ALA A C 1
ATOM 2382 O O . ALA A 1 319 ? -25.438 23.365 73.769 1.00 58.59 319 ALA A O 1
ATOM 2383 N N . THR A 1 320 ? -27.167 24.189 72.605 1.00 62.06 320 THR A N 1
ATOM 2384 C CA . THR A 1 320 ? -27.760 24.949 73.722 1.00 62.06 320 THR A CA 1
ATOM 2385 C C . THR A 1 320 ? -28.886 24.202 74.448 1.00 62.06 320 THR A C 1
ATOM 2387 O O . THR A 1 320 ? -29.063 24.402 75.648 1.00 62.06 320 THR A O 1
ATOM 2390 N N . ALA A 1 321 ? -29.602 23.292 73.777 1.00 58.41 321 ALA A N 1
ATOM 2391 C CA . ALA A 1 321 ? -30.659 22.457 74.365 1.00 58.41 321 ALA A CA 1
ATOM 2392 C C . ALA A 1 321 ? -30.121 21.267 75.180 1.00 58.41 321 ALA A C 1
ATOM 2394 O O . ALA A 1 321 ? -30.841 20.646 75.958 1.00 58.41 321 ALA A O 1
ATOM 2395 N N . SER A 1 322 ? -28.844 20.934 75.018 1.00 53.47 322 SER A N 1
ATOM 2396 C CA . SER A 1 322 ? -28.257 19.671 75.463 1.00 53.47 322 SER A CA 1
ATOM 2397 C C . SER A 1 322 ? -27.764 19.655 76.917 1.00 53.47 322 SER A C 1
ATOM 2399 O O . SER A 1 322 ? -27.019 18.759 77.307 1.00 53.47 322 SER A O 1
ATOM 2401 N N . GLY A 1 323 ? -28.206 20.590 77.762 1.00 54.22 323 GLY A N 1
ATOM 2402 C CA . GLY A 1 323 ? -27.786 20.708 79.167 1.00 54.22 323 GLY A CA 1
ATOM 2403 C C . GLY A 1 323 ? -28.123 19.525 80.094 1.00 54.22 323 GLY A C 1
ATOM 2404 O O . GLY A 1 323 ? -27.784 19.593 81.271 1.00 54.22 323 GLY A O 1
ATOM 2405 N N . ALA A 1 324 ? -28.764 18.452 79.611 1.00 56.56 324 ALA A N 1
ATOM 2406 C CA . ALA A 1 324 ? -29.190 17.325 80.450 1.00 56.56 324 ALA A CA 1
ATOM 2407 C C . ALA A 1 324 ? -28.807 15.913 79.952 1.00 56.56 324 ALA A C 1
ATOM 2409 O O . ALA A 1 324 ? -28.886 14.982 80.747 1.00 56.56 324 ALA A O 1
ATOM 2410 N N . ASN A 1 325 ? -28.360 15.715 78.700 1.00 65.19 325 ASN A N 1
ATOM 2411 C CA . ASN A 1 325 ? -28.051 14.375 78.165 1.00 65.19 325 ASN A CA 1
ATOM 2412 C C . ASN A 1 325 ? -26.735 14.347 77.375 1.00 65.19 325 ASN A C 1
ATOM 2414 O O . ASN A 1 325 ? -26.643 14.857 76.258 1.00 65.19 325 ASN A O 1
ATOM 2418 N N . LEU A 1 326 ? -25.730 13.671 77.938 1.00 63.97 326 LEU A N 1
ATOM 2419 C CA . LEU A 1 326 ? -24.398 13.505 77.346 1.00 63.97 326 LEU A CA 1
ATOM 2420 C C . LEU A 1 326 ? -24.440 12.832 75.959 1.00 63.97 326 LEU A C 1
ATOM 2422 O O . LEU A 1 326 ? -23.679 13.198 75.070 1.00 63.97 326 LEU A O 1
ATOM 2426 N N . SER A 1 327 ? -25.353 11.880 75.749 1.00 62.12 327 SER A N 1
ATOM 2427 C CA . SER A 1 327 ? -25.538 11.192 74.462 1.00 62.12 327 SER A CA 1
ATOM 2428 C C . SER A 1 327 ? -25.992 12.138 73.346 1.00 62.12 327 SER A C 1
ATOM 2430 O O . SER A 1 327 ? -25.470 12.076 72.236 1.00 62.12 327 SER A O 1
ATOM 2432 N N . GLN A 1 328 ? -26.900 13.067 73.656 1.00 65.69 328 GLN A N 1
ATOM 2433 C CA . GLN A 1 328 ? -27.360 14.085 72.710 1.00 65.69 328 GLN A CA 1
ATOM 2434 C C . GLN A 1 328 ? -26.249 15.102 72.413 1.00 65.69 328 GLN A C 1
ATOM 2436 O O . GLN A 1 328 ? -26.047 15.449 71.254 1.00 65.69 328 GLN A O 1
ATOM 2441 N N . GLN A 1 329 ? -25.456 15.500 73.419 1.00 65.06 329 GLN A N 1
ATOM 2442 C CA . GLN A 1 329 ? -24.279 16.362 73.218 1.00 65.06 329 GLN A CA 1
ATOM 2443 C C . GLN A 1 329 ? -23.255 15.742 72.264 1.00 65.06 329 GLN A C 1
ATOM 2445 O O . GLN A 1 329 ? -22.801 16.410 71.335 1.00 65.06 329 GLN A O 1
ATOM 2450 N N . ILE A 1 330 ? -22.917 14.463 72.462 1.00 67.31 330 ILE A N 1
ATOM 2451 C CA . ILE A 1 330 ? -21.973 13.739 71.598 1.00 67.31 330 ILE A CA 1
ATOM 2452 C C . ILE A 1 330 ? -22.481 13.727 70.150 1.00 67.31 330 ILE A C 1
ATOM 2454 O O . ILE A 1 330 ? -21.709 13.982 69.229 1.00 67.31 330 ILE A O 1
ATOM 2458 N N . CYS A 1 331 ? -23.781 13.526 69.936 1.00 68.62 331 CYS A N 1
ATOM 2459 C CA . CYS A 1 331 ? -24.363 13.516 68.596 1.00 68.62 331 CYS A CA 1
ATOM 2460 C C . CYS A 1 331 ? -24.470 14.902 67.942 1.00 68.62 331 CYS A C 1
ATOM 2462 O O . CYS A 1 331 ? -24.255 15.015 66.736 1.00 68.62 331 CYS A O 1
ATOM 2464 N N . CYS A 1 332 ? -24.671 15.970 68.718 1.00 66.00 332 CYS A N 1
ATOM 2465 C CA . CYS A 1 332 ? -24.554 17.345 68.219 1.00 66.00 332 CYS A CA 1
ATOM 2466 C C . CYS A 1 332 ? -23.113 17.684 67.785 1.00 66.00 332 CYS A C 1
ATOM 2468 O O . CYS A 1 332 ? -22.908 18.357 66.774 1.00 66.00 332 CYS A O 1
ATOM 2470 N N . VAL A 1 333 ? -22.103 17.212 68.527 1.00 66.56 333 VAL A N 1
ATOM 2471 C CA . VAL A 1 333 ? -20.682 17.400 68.178 1.00 66.56 333 VAL A CA 1
ATOM 2472 C C . VAL A 1 333 ? -20.304 16.578 66.943 1.00 66.56 333 VAL A C 1
ATOM 2474 O O . VAL A 1 333 ? -19.596 17.077 66.071 1.00 66.56 333 VAL A O 1
ATOM 2477 N N . LEU A 1 334 ? -20.826 15.354 66.815 1.00 66.62 334 LEU A N 1
ATOM 2478 C CA . LEU A 1 334 ? -20.660 14.537 65.610 1.00 66.62 334 LEU A CA 1
ATOM 2479 C C . LEU A 1 334 ? -21.301 15.190 64.378 1.00 66.62 334 LEU A C 1
ATOM 2481 O O . LEU A 1 334 ? -20.698 15.139 63.312 1.00 66.62 334 LEU A O 1
ATOM 2485 N N . TYR A 1 335 ? -22.447 15.873 64.516 1.00 65.50 335 TYR A N 1
ATOM 2486 C CA . TYR A 1 335 ? -23.019 16.687 63.431 1.00 65.50 335 TYR A CA 1
ATOM 2487 C C . TYR A 1 335 ? -22.047 17.745 62.931 1.00 65.50 335 TYR A C 1
ATOM 2489 O O . TYR A 1 335 ? -21.790 17.820 61.735 1.00 65.50 335 TYR A O 1
ATOM 2497 N N . GLN A 1 336 ? -21.459 18.507 63.855 1.00 62.09 336 GLN A N 1
ATOM 2498 C CA . GLN A 1 336 ? -20.488 19.549 63.531 1.00 62.09 336 GLN A CA 1
ATOM 2499 C C . GLN A 1 336 ? -19.240 18.976 62.847 1.00 62.09 336 GLN A C 1
ATOM 2501 O O . GLN A 1 336 ? -18.789 19.534 61.846 1.00 62.09 336 GLN A O 1
ATOM 2506 N N . LEU A 1 337 ? -18.729 17.837 63.330 1.00 60.94 337 LEU A N 1
ATOM 2507 C CA . LEU A 1 337 ? -17.598 17.132 62.721 1.00 60.94 337 LEU A CA 1
ATOM 2508 C C . LEU A 1 337 ? -17.929 16.621 61.315 1.00 60.94 337 LEU A C 1
ATOM 2510 O O . LEU A 1 337 ? -17.121 16.794 60.414 1.00 60.94 337 LEU A O 1
ATOM 2514 N N . VAL A 1 338 ? -19.117 16.056 61.089 1.00 63.56 338 VAL A N 1
ATOM 2515 C CA . VAL A 1 338 ? -19.558 15.610 59.756 1.00 63.56 338 VAL A CA 1
ATOM 2516 C C . VAL A 1 338 ? -19.655 16.781 58.778 1.00 63.56 338 VAL A C 1
ATOM 2518 O O . VAL A 1 338 ? -19.163 16.662 57.660 1.00 63.56 338 VAL A O 1
ATOM 2521 N N . THR A 1 339 ? -20.203 17.933 59.186 1.00 59.78 339 THR A N 1
ATOM 2522 C CA . THR A 1 339 ? -20.156 19.151 58.353 1.00 59.78 339 THR A CA 1
ATOM 2523 C C . THR A 1 339 ? -18.729 19.630 58.095 1.00 59.78 339 THR A C 1
ATOM 2525 O O . THR A 1 339 ? -18.441 20.118 57.008 1.00 59.78 339 THR A O 1
ATOM 2528 N N . PHE A 1 340 ? -17.820 19.466 59.058 1.00 51.94 340 PHE A N 1
ATOM 2529 C CA . PHE A 1 340 ? -16.409 19.823 58.902 1.00 51.94 340 PHE A CA 1
ATOM 2530 C C . PHE A 1 340 ? -15.657 18.867 57.953 1.00 51.94 340 PHE A C 1
ATOM 2532 O O . PHE A 1 340 ? -14.783 19.301 57.208 1.00 51.94 340 PHE A O 1
ATOM 2539 N N . PHE A 1 341 ? -16.025 17.582 57.918 1.00 56.00 341 PHE A N 1
ATOM 2540 C CA . PHE A 1 341 ? -15.447 16.566 57.027 1.00 56.00 341 PHE A CA 1
ATOM 2541 C C . PHE A 1 341 ? -16.086 16.513 55.628 1.00 56.00 341 PHE A C 1
ATOM 2543 O O . PHE A 1 341 ? -15.722 15.655 54.831 1.00 56.00 341 PHE A O 1
ATOM 2550 N N . GLN A 1 342 ? -16.977 17.446 55.270 1.00 57.81 342 GLN A N 1
ATOM 2551 C CA . GLN A 1 342 ? -17.439 17.605 53.880 1.00 57.81 342 GLN A CA 1
ATOM 2552 C C . GLN A 1 342 ? -16.322 18.051 52.913 1.00 57.81 342 GLN A C 1
ATOM 2554 O O . GLN A 1 342 ? -16.543 18.105 51.704 1.00 57.81 342 GLN A O 1
ATOM 2559 N N . THR A 1 343 ? -15.120 18.358 53.413 1.00 52.47 343 THR A N 1
ATOM 2560 C CA . THR A 1 343 ? -13.923 18.548 52.583 1.00 52.47 343 THR A CA 1
ATOM 2561 C C . THR A 1 343 ? -13.241 17.209 52.257 1.00 52.47 343 THR A C 1
ATOM 2563 O O . THR A 1 343 ? -12.911 16.468 53.183 1.00 52.47 343 THR A O 1
ATOM 2566 N N . PRO A 1 344 ? -12.999 16.904 50.966 1.00 44.00 344 PRO A N 1
ATOM 2567 C CA . PRO A 1 344 ? -12.534 15.593 50.508 1.00 44.00 344 PRO A CA 1
ATOM 2568 C C . PRO A 1 344 ? -11.142 15.210 51.036 1.00 44.00 344 PRO A C 1
ATOM 2570 O O . PRO A 1 344 ? -10.247 16.050 51.144 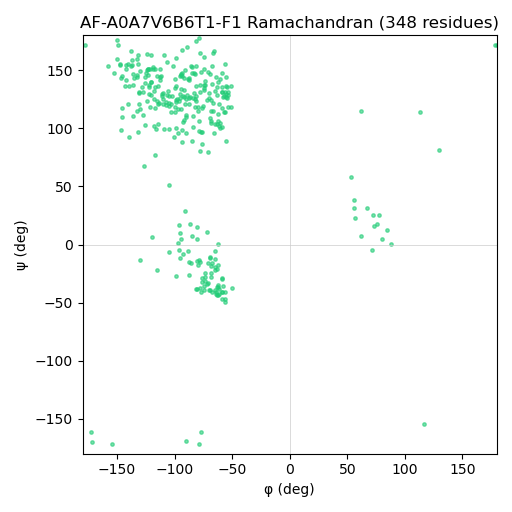1.00 44.00 344 PRO A O 1
ATOM 2573 N N . GLY A 1 345 ? -10.963 13.915 51.316 1.00 52.00 345 GLY A N 1
ATOM 2574 C CA . GLY A 1 345 ? -9.703 13.273 51.701 1.00 52.00 345 GLY A CA 1
ATOM 2575 C C . GLY A 1 345 ? -9.468 11.988 50.899 1.00 52.00 345 GLY A C 1
ATOM 2576 O O . GLY A 1 345 ? -10.397 11.437 50.319 1.00 52.00 345 GLY A O 1
ATOM 2577 N N . THR A 1 346 ? -8.218 11.531 50.824 1.00 36.75 346 THR A N 1
ATOM 2578 C CA . THR A 1 346 ? -7.801 10.408 49.972 1.00 36.75 346 THR A CA 1
ATOM 2579 C C . THR A 1 346 ? -8.086 9.043 50.609 1.00 36.75 346 THR A C 1
ATOM 2581 O O . THR A 1 346 ? -7.635 8.762 51.720 1.00 36.75 346 THR A O 1
ATOM 2584 N N . THR A 1 347 ? -8.765 8.161 49.868 1.00 42.56 347 THR A N 1
ATOM 2585 C CA . THR A 1 347 ? -9.047 6.767 50.258 1.00 42.56 347 THR A CA 1
ATOM 2586 C C . THR A 1 347 ? -8.289 5.795 49.343 1.00 42.56 347 THR A C 1
ATOM 2588 O O . THR A 1 347 ? -8.156 6.029 48.143 1.00 42.56 347 THR A O 1
ATOM 2591 N N . ILE A 1 348 ? -7.768 4.696 49.900 1.00 34.94 348 ILE A N 1
ATOM 2592 C CA . ILE A 1 348 ? -7.111 3.616 49.145 1.00 34.94 348 ILE A CA 1
ATOM 2593 C C . ILE A 1 348 ? -8.118 2.480 48.956 1.00 34.94 348 ILE A C 1
ATOM 2595 O O . ILE A 1 348 ? -8.613 1.936 49.941 1.00 34.94 348 ILE A O 1
ATOM 2599 N N . ILE A 1 349 ? -8.376 2.103 47.703 1.00 38.12 349 ILE A N 1
ATOM 2600 C CA . ILE A 1 349 ? -9.125 0.895 47.346 1.00 38.12 349 ILE A CA 1
ATOM 2601 C C . ILE A 1 349 ? -8.097 -0.193 47.020 1.00 38.12 349 ILE A C 1
ATOM 2603 O O . ILE A 1 349 ? -7.196 0.034 46.209 1.00 38.12 349 ILE A O 1
ATOM 2607 N N . ALA A 1 350 ? -8.204 -1.331 47.703 1.00 37.62 350 ALA A N 1
ATOM 2608 C CA . ALA A 1 350 ? -7.391 -2.527 47.500 1.00 37.62 350 ALA A CA 1
ATOM 2609 C C . ALA A 1 350 ? -8.280 -3.683 47.043 1.00 37.62 350 ALA A C 1
ATOM 2611 O O . ALA A 1 350 ? -9.428 -3.763 47.540 1.00 37.62 350 ALA A O 1
#

Nearest PDB structures (foldseek):
  5n40-assembly1_A  TM=3.500E-01  e=6.599E-07  Yersinia pseudotuberculosis IP 31758
  6fvi-assembly1_A  TM=4.396E-01  e=4.228E-04  Homo sapiens
  7djm-assembly1_A  TM=5.916E-01  e=1.975E-02  Arabidopsis thaliana
  6eg1-assembly2_C  TM=2.697E-01  e=4.997E-04  Drosophila melanogaster
  6wit-assembly1_B  TM=3.031E-01  e=4.075E-02  Macaca mulatta

Radius of gyration: 43.4 Å; Cα contacts (8 Å, |Δi|>4): 649; chains: 1; bounding box: 72×70×153 Å

Mean predicted aligned error: 18.39 Å

Foldseek 3Di:
DDDDDDDDDDDDDDDDDDDDDDDDDDPDPDPDDPPPDDDDDDDDDDDPDPPPPPPPPPPQPAWKDKAWPDPQPDAAEDEAQGKDKTKIWMAHSVVPAGDFFWKKFKDQPAKAFLVRHGDDAAPQWDKPDRIDTAHPRRMDMIMTGHHRDARMKTWMWIDTPIDDIDIHIYHHHYQFFFKEKEAEDEDEDDDQVQWAWKKKFKAAQVCAPVNDDLVDDDDPRTPDMDTDGGRGDMDMDIGDRAPGWIKMKMFIAGNVRGTFKIFIDTRHHTHGPYYDYHHTYIYTRDPPPPDFDQDQDDDDCQVVLCVQLVNDPDLVCQCVVCPDDPSNNVSSVVVVVSVVCNDGDGDDDD

Sequence (350 aa):
MRLSRTLLFANVLVFLSSCGGGTPGQSVLDIVYGDDSMGPATDNDGFEFPRFDTADNPVPPVGCELILLHDTSAPLSLQVGGDIALHAKVIDFAAGGAASNVLVKFEVTEVTDLQGNEAQKDPSSGLESQAAYTDNEGLVHNRFYAGNTSGLVYTITFTPSCGRPKELKIIVTALPCGCLNVSLRYEGALPPTSLNTIRVYVLPSEYTCDYLAPEKPVPSTTLADGLITDLYGTTRFDCIPAGNYYTVFATAKGPYNCIAASGCDDGVFLQPDKCRDLALQLYLATLNPAGRYDCTDHFDFTNVIKDCAGGITVPLECATASGANLSQQICCVLYQLVTFFQTPGTTIIA

Secondary structure (DSSP, 8-state):
----------------------------------------------------------PPPPSEEEEESS--SSPEEEETT-EEEEEEEEEETTTTEE-TT-EEEEEEEEEEETTS-B-PPPTT-EES-SEEE--TTSEEEEEEE--S--SEEEEEEEEETTS--EEEEEEEEPPPEEEEEEEEEEESSS-GGG-EEEEEEEEETTS-TTT--TTSPPPTT-SEEEEESSTT-EEEEEEEESSSEEEEEEEEE-TTSSEEEEEEEEEEE--TT-EEEEEEEEEE------S----------HHHHHHHTTT---HHHHHHH-TT-HHHHHHHHHHHHHHHTTS-------

pLDDT: mean 77.86, std 22.25, range [29.53, 98.31]

Solvent-accessible surface area (backbone atoms only — not comparable to full-atom values): 21040 Å² total; per-residue (Å²): 137,89,83,87,82,89,81,89,85,78,87,87,83,85,84,83,86,81,84,90,83,86,87,87,80,88,80,72,86,80,80,80,75,81,85,78,85,77,75,93,77,89,74,95,72,94,72,82,70,81,77,74,80,82,81,71,74,75,74,75,68,85,47,33,47,66,44,67,75,58,79,76,92,52,66,45,81,41,42,43,66,36,72,49,81,43,49,35,36,32,36,21,53,82,79,69,41,53,30,49,70,41,48,31,36,45,42,78,78,44,39,20,33,87,86,68,47,85,40,85,75,46,90,70,37,47,60,76,51,58,58,45,56,17,39,85,74,4,39,37,73,47,36,40,35,40,15,83,59,49,50,35,32,38,33,35,37,41,37,41,80,61,41,61,67,48,75,44,46,37,35,27,37,64,67,49,35,8,26,41,36,43,34,52,41,80,53,62,91,68,61,70,87,46,40,31,65,26,37,38,35,38,30,52,56,89,55,39,60,86,76,58,50,87,92,50,84,79,68,89,71,52,76,46,77,45,75,24,69,44,62,86,42,62,44,76,45,72,70,43,72,29,80,41,50,21,13,43,40,35,40,23,18,32,87,82,74,43,79,37,26,32,26,60,47,58,74,49,64,29,48,61,81,36,72,43,80,41,76,48,53,28,34,52,51,78,80,70,82,81,62,90,59,92,52,79,84,84,81,84,55,67,65,64,36,28,65,49,34,74,65,50,84,48,71,73,56,34,71,65,70,34,87,86,40,70,67,33,40,53,29,41,52,49,50,54,49,53,66,64,58,71,59,82,63,88,59,86,78,131